Protein 9FCQ (pdb70)

Sequence (213 aa):
TYDALRRQLIPSFDLLYGSAVSVVAMSVPATARILDLGAGTGLLGAALRERLPDAELLLQDRSQAMLEQARQRFADDDQVAIRVADHLDELPAGPFDAVVSALSIHALEHQDKQDLFTRIRKILRPGGIFVNVEQVLAPTSELEKMYDRQHEAHVLASDTPAEEWAAGRERMKHDIPIDVETQIQWLRDAGFTTADCLAKDWRFATYAGWNGS

Solvent-accessible surface area: 9973 Å² total; per-residue (Å²): 154,91,41,52,32,49,110,43,11,4,6,38,16,94,93,0,12,31,23,0,14,55,10,0,22,157,30,14,72,60,102,0,80,0,0,2,0,12,11,8,7,0,25,3,0,26,28,0,36,155,132,9,86,72,0,90,6,18,0,0,15,165,33,117,75,70,5,64,83,0,121,99,86,19,69,154,37,150,73,28,56,67,72,76,8,36,19,96,71,148,14,12,86,24,95,1,23,0,0,0,0,15,32,20,0,13,51,18,106,61,108,42,1,57,65,0,0,60,66,0,66,160,19,9,72,113,24,0,0,0,0,0,0,1,17,2,64,5,88,76,102,139,58,43,119,99,17,24,160,78,6,62,53,49,0,115,84,32,122,18,72,87,147,65,22,59,37,6,71,88,119,40,152,138,31,45,29,28,32,14,100,44,2,2,77,22,0,102,100,6,32,6,90,55,9,69,37,66,13,79,36,99,13,7,0,0,0,0,0,36,14,53,92

Foldseek 3Di:
DVVLLCQLQDPPCCVLLVLLLVVLPVQFDLQFEEEEEQCFLNVSVVSNCVVRVNYQYEYEHQDPVSVVSVCVVCVPPPSYHYYHDDLQDQDDQALGLEYEYEAPLQLDDPVSLLVSLLSNLNSYDASHKYKYWYQAADPDPVLNVVLVVQSVVSNVVSVNDPVSVVVVVVVCVSGNHYHPVVSQVSNVVSPQPDKDFRDDDRRTTMIMGTRHD

Secondary structure (DSSP, 8-state):
-HHHHHHHHSTTHHHHHHHHHHHHHTTS-TT-EEEEET-TTTHHHHHHHHH-TT-EEEEEES-HHHHHHHHHHTTT-TTEEEEE--TTSPPP---EEEEEEES-GGGS-HHHHHHHHHHHHHHEEEEEEEEEEEE---SSHHHHHHHHHHHHHHHHHTT--HHHHHHHHHHHTT-----HHHHHHHHHHTT-SEEEEEEEETTEEEEEEES--

Radius of gyration: 16.31 Å; Cα contacts (8 Å, |Δi|>4): 418; chains: 1; bounding box: 30×37×44 Å

Nearest PDB structures (foldseek):
  9fcq-assembly1_A  TM=1.005E+00  e=3.903E-45  Kitasatospora cystarginea
  9fcs-assembly2_B  TM=1.004E+00  e=1.720E-44  Kitasatospora cystarginea
  9fd3-assembly1_A  TM=1.004E+00  e=2.634E-43  Kitasatospora cystarginea
  9fcu-assembly4_D  TM=1.003E+00  e=4.767E-43  Kitasatospora cystarginea
  9fcx-assembly2_B  TM=1.002E+00  e=1.094E-42  Kitasatospora cystarginea

InterPro domains:
  IPR029063 S-adenosyl-L-methionine-dependent methyltransferase superfamily [G3DSA:3.40.50.150] (13-225)
  IPR029063 S-adenosyl-L-methionine-dependent methyltransferase superfamily [SSF53335] (15-217)
  IPR041698 Methyltransferase domain 25 [PF13649] (49-143)

Organism: NCBI:txid58350

Structure (mmCIF, N/CA/C/O backbone):
data_9FCQ
#
_entry.id   9FCQ
#
_cell.length_a   100.010
_cell.length_b   100.010
_cell.length_c   49.720
_cell.angle_alpha   90.00
_cell.angle_beta   90.00
_cell.angle_gamma   90.00
#
_symmetry.space_group_name_H-M   'P 4 21 2'
#
loop_
_entity.id
_entity.type
_entity.pdbx_description
1 polymer 'SAM-dependent methyltransferase'
2 non-polymer S-ADENOSYL-L-HOMOCYSTEINE
3 non-polymer 'CALCIUM ION'
4 non-polymer 1,2-ETHANEDIOL
5 non-polymer DI(HYDROXYETHYL)ETHER
6 non-polymer 'SODIUM ION'
7 water water
#
loop_
_atom_site.group_PDB
_atom_site.id
_atom_site.type_symbol
_atom_site.label_atom_id
_atom_site.label_alt_id
_atom_site.label_comp_id
_atom_site.label_asym_id
_atom_site.label_entity_id
_atom_site.label_seq_id
_atom_site.pdbx_PDB_ins_code
_atom_site.Cartn_x
_atom_site.Cartn_y
_atom_site.Cartn_z
_atom_site.occupancy
_atom_site.B_iso_or_equiv
_atom_site.auth_seq_id
_atom_site.auth_comp_id
_atom_site.auth_asym_id
_atom_site.auth_atom_id
_atom_site.pdbx_PDB_model_num
ATOM 1 N N . THR A 1 3 ? 13.904 9.625 5.653 1.00 48.40 17 THR A N 1
ATOM 2 C CA . THR A 1 3 ? 14.624 10.343 4.553 1.00 48.10 17 THR A CA 1
ATOM 3 C C . THR A 1 3 ? 15.855 9.531 4.135 1.00 43.94 17 THR A C 1
ATOM 4 O O . THR A 1 3 ? 15.853 9.005 3.005 1.00 42.99 17 THR A O 1
ATOM 8 N N . TYR A 1 4 ? 16.870 9.449 5.003 1.00 40.42 18 TYR A N 1
ATOM 9 C CA . TYR A 1 4 ? 18.024 8.527 4.843 1.00 37.84 18 TYR A CA 1
ATOM 10 C C . TYR A 1 4 ? 17.497 7.088 4.858 1.00 35.90 18 TYR A C 1
ATOM 11 O O . TYR A 1 4 ? 17.904 6.289 3.999 1.00 33.78 18 TYR A O 1
ATOM 20 N N . ASP A 1 5 ? 16.622 6.777 5.820 1.00 35.48 19 ASP A N 1
ATOM 21 C CA . ASP A 1 5 ? 15.984 5.443 5.980 1.00 34.09 19 ASP A CA 1
ATOM 22 C C . ASP A 1 5 ? 15.138 5.139 4.738 1.00 32.51 19 ASP A C 1
ATOM 23 O O . ASP A 1 5 ? 15.143 3.977 4.296 1.00 31.95 19 ASP A O 1
ATOM 28 N N . ALA A 1 6 ? 14.449 6.149 4.196 1.00 31.42 20 ALA A N 1
ATOM 29 C CA . ALA A 1 6 ? 13.653 6.049 2.950 1.00 31.44 20 ALA A CA 1
ATOM 30 C C . ALA A 1 6 ? 14.580 5.711 1.775 1.00 28.82 20 ALA A C 1
ATOM 31 O O . ALA A 1 6 ? 14.203 4.843 0.963 1.00 29.00 20 ALA A O 1
ATOM 33 N N . LEU A 1 7 ? 15.749 6.357 1.694 1.00 28.21 21 LEU A N 1
ATOM 34 C CA . LEU A 1 7 ? 16.748 6.125 0.613 1.00 27.25 21 LEU A CA 1
ATOM 35 C C . LEU A 1 7 ? 17.292 4.696 0.718 1.00 24.42 21 LEU A C 1
ATOM 36 O O . LEU A 1 7 ? 17.474 4.056 -0.333 1.00 24.87 21 LEU A O 1
ATOM 41 N N . ARG A 1 8 ? 17.546 4.205 1.933 1.00 22.86 22 ARG A N 1
ATOM 42 C CA . ARG A 1 8 ? 18.034 2.814 2.132 1.00 22.27 22 ARG A CA 1
ATOM 43 C C . ARG A 1 8 ? 16.978 1.838 1.596 1.00 21.54 22 ARG A C 1
ATOM 44 O O . ARG A 1 8 ? 17.370 0.865 0.926 1.00 21.35 22 ARG A O 1
ATOM 52 N N . ARG A 1 9 ? 15.689 2.114 1.823 1.00 22.83 23 ARG A N 1
ATOM 53 C CA . ARG A 1 9 ? 14.571 1.264 1.325 1.00 24.16 23 ARG A CA 1
ATOM 54 C C . ARG A 1 9 ? 14.542 1.285 -0.209 1.00 23.67 23 ARG A C 1
ATOM 55 O O . ARG A 1 9 ? 14.266 0.229 -0.805 1.00 23.96 23 ARG A O 1
ATOM 63 N N . GLN A 1 10 ? 14.814 2.442 -0.819 1.00 23.58 24 GLN A N 1
ATOM 64 C CA . GLN A 1 10 ? 14.850 2.615 -2.296 1.00 23.05 24 GLN A CA 1
ATOM 65 C C . GLN A 1 10 ? 16.017 1.809 -2.881 1.00 21.60 24 GLN A C 1
ATOM 66 O O . GLN A 1 10 ? 15.844 1.226 -3.966 1.00 21.83 24 GLN A O 1
ATOM 72 N N . LEU A 1 11 ? 17.154 1.768 -2.179 1.00 20.43 25 LEU A N 1
ATOM 73 C CA . LEU A 1 11 ? 18.413 1.148 -2.674 1.00 20.22 25 LEU A CA 1
ATOM 74 C C . LEU A 1 11 ? 18.436 -0.358 -2.392 1.00 18.46 25 LEU A C 1
ATOM 75 O O . LEU A 1 11 ? 19.155 -1.067 -3.113 1.00 19.95 25 LEU A O 1
ATOM 80 N N . ILE A 1 12 ? 17.719 -0.831 -1.369 1.00 17.54 26 ILE A N 1
ATOM 81 C CA . ILE A 1 12 ? 17.840 -2.236 -0.880 1.00 17.17 26 ILE A CA 1
ATOM 82 C C . ILE A 1 12 ? 16.549 -2.988 -1.179 1.00 16.68 26 ILE A C 1
ATOM 83 O O . ILE A 1 12 ? 15.531 -2.769 -0.523 1.00 17.34 26 ILE A O 1
ATOM 88 N N . PRO A 1 13 ? 16.565 -3.912 -2.166 1.00 16.19 27 PRO A N 1
ATOM 89 C CA . PRO A 1 13 ? 15.419 -4.778 -2.423 1.00 16.73 27 PRO A CA 1
ATOM 90 C C . PRO A 1 13 ? 15.008 -5.530 -1.149 1.00 15.84 27 PRO A C 1
ATOM 91 O O . PRO A 1 13 ? 15.878 -5.974 -0.416 1.00 17.35 27 PRO A O 1
ATOM 95 N N . SER A 1 14 ? 13.703 -5.660 -0.915 1.00 15.38 28 SER A N 1
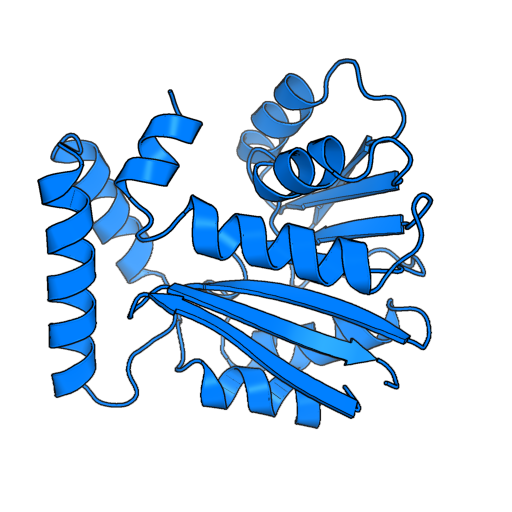ATOM 96 C CA . SER A 1 14 ? 13.134 -6.466 0.194 1.00 15.27 28 SER A CA 1
ATOM 97 C C . SER A 1 14 ? 13.700 -5.997 1.542 1.00 15.04 28 SER A C 1
ATOM 98 O O . SER A 1 14 ? 13.941 -6.846 2.408 1.00 14.75 28 SER A O 1
ATOM 101 N N . PHE A 1 15 ? 13.905 -4.691 1.719 1.00 16.09 29 PHE A N 1
ATOM 102 C CA . PHE A 1 15 ? 14.465 -4.121 2.969 1.00 16.26 29 PHE A CA 1
ATOM 103 C C . PHE A 1 15 ? 13.707 -4.695 4.172 1.00 15.33 29 PHE A C 1
ATOM 104 O O . PHE A 1 15 ? 14.357 -5.213 5.100 1.00 15.86 29 PHE A O 1
ATOM 112 N N . ASP A 1 16 ? 12.374 -4.616 4.158 1.00 16.55 30 ASP A N 1
ATOM 113 C CA . ASP A 1 16 ? 11.522 -5.034 5.305 1.00 17.02 30 ASP A CA 1
ATOM 114 C C . ASP A 1 16 ? 11.664 -6.539 5.547 1.00 14.90 30 ASP A C 1
ATOM 115 O O . ASP A 1 16 ? 11.809 -6.933 6.710 1.00 16.54 30 ASP A O 1
ATOM 120 N N . LEU A 1 17 ? 11.640 -7.356 4.495 1.00 14.26 31 LEU A N 1
ATOM 121 C CA . LEU A 1 17 ? 11.797 -8.827 4.628 1.00 13.77 31 LEU A CA 1
ATOM 122 C C . LEU A 1 17 ? 13.171 -9.137 5.231 1.00 13.31 31 LEU A C 1
ATOM 123 O O . LEU A 1 17 ? 13.238 -9.955 6.157 1.00 13.55 31 LEU A O 1
ATOM 128 N N . LEU A 1 18 ? 14.234 -8.504 4.735 1.00 13.02 32 LEU A N 1
ATOM 129 C CA . LEU A 1 18 ? 15.617 -8.914 5.090 1.00 13.18 32 LEU A CA 1
ATOM 130 C C . LEU A 1 18 ? 15.977 -8.397 6.488 1.00 12.78 32 LEU A C 1
ATOM 131 O O . LEU A 1 18 ? 16.462 -9.200 7.301 1.00 13.23 32 LEU A O 1
ATOM 136 N N . TYR A 1 19 ? 15.742 -7.118 6.773 1.00 12.44 33 TYR A N 1
ATOM 137 C CA . TYR A 1 19 ? 15.998 -6.545 8.119 1.00 12.83 33 TYR A CA 1
ATOM 138 C C . TYR A 1 19 ? 15.013 -7.160 9.117 1.00 12.85 33 TYR A C 1
ATOM 139 O O . TYR A 1 19 ? 15.417 -7.490 10.247 1.00 13.70 33 TYR A O 1
ATOM 148 N N . GLY A 1 20 ? 13.755 -7.329 8.710 1.00 12.68 34 GLY A N 1
ATOM 149 C CA . GLY A 1 20 ? 12.718 -7.941 9.559 1.00 12.91 34 GLY A CA 1
ATOM 150 C C . GLY A 1 20 ? 13.066 -9.378 9.899 1.00 12.68 34 GLY A C 1
ATOM 151 O O . GLY A 1 20 ? 12.831 -9.791 11.042 1.00 13.54 34 GLY A O 1
ATOM 152 N N . SER A 1 21 ? 13.638 -10.122 8.955 1.00 12.59 35 SER A N 1
ATOM 153 C CA . SER A 1 21 ? 14.075 -11.521 9.186 1.00 12.48 35 SER A CA 1
ATOM 154 C C . SER A 1 21 ? 15.206 -11.543 10.217 1.00 11.75 35 SER A C 1
ATOM 155 O O . SER A 1 21 ? 15.210 -12.432 11.073 1.00 12.74 35 SER A O 1
ATOM 158 N N . ALA A 1 22 ? 16.134 -10.591 10.147 1.00 11.78 36 ALA A N 1
ATOM 159 C CA . ALA A 1 22 ? 17.243 -10.488 11.119 1.00 12.23 36 ALA A CA 1
ATOM 160 C C . ALA A 1 22 ? 16.656 -10.248 12.515 1.00 12.44 36 ALA A C 1
ATOM 161 O O . ALA A 1 22 ? 17.067 -10.919 13.485 1.00 13.24 36 ALA A O 1
ATOM 163 N N . VAL A 1 23 ? 15.697 -9.332 12.621 1.00 12.45 37 VAL A N 1
ATOM 164 C CA . VAL A 1 23 ? 15.070 -8.994 13.929 1.00 13.09 37 VAL A CA 1
ATOM 165 C C . VAL A 1 23 ? 14.336 -10.231 14.449 1.00 12.80 37 VAL A C 1
ATOM 166 O O . VAL A 1 23 ? 14.507 -10.576 15.626 1.00 13.17 37 VAL A O 1
ATOM 170 N N . SER A 1 24 ? 13.545 -10.877 13.598 1.00 13.17 38 SER A N 1
ATOM 171 C CA . SER A 1 24 ? 12.711 -12.036 13.992 1.00 13.24 38 SER A CA 1
ATOM 172 C C . SER A 1 24 ? 13.601 -13.189 14.464 1.00 12.85 38 SER A C 1
ATOM 173 O O . SER A 1 24 ? 13.288 -13.784 15.503 1.00 13.53 38 SER A O 1
ATOM 176 N N . VAL A 1 25 ? 14.681 -13.494 13.745 1.00 12.25 39 VAL A N 1
ATOM 177 C CA . VAL A 1 25 ? 15.525 -14.672 14.098 1.00 12.62 39 VAL A CA 1
ATOM 178 C C . VAL A 1 25 ? 16.2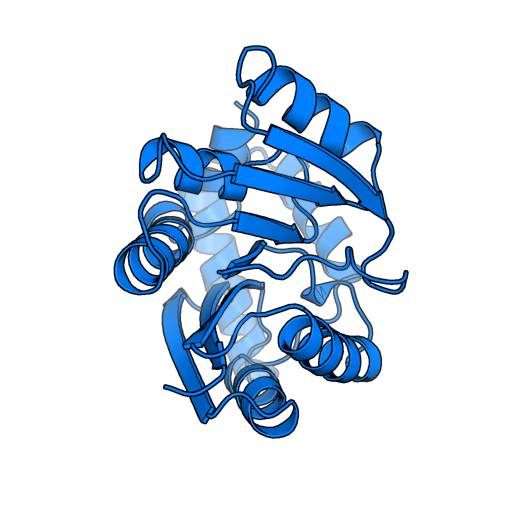36 -14.382 15.426 1.00 12.66 39 VAL A C 1
ATOM 179 O O . VAL A 1 25 ? 16.372 -15.307 16.250 1.00 13.34 39 VAL A O 1
ATOM 183 N N . VAL A 1 26 ? 16.654 -13.139 15.655 1.00 12.39 40 VAL A N 1
ATOM 184 C CA . VAL A 1 26 ? 17.276 -12.767 16.956 1.00 12.41 40 VAL A CA 1
ATOM 185 C C . VAL A 1 26 ? 16.220 -12.919 18.056 1.00 12.68 40 VAL A C 1
ATOM 186 O O . VAL A 1 26 ? 16.515 -13.572 19.070 1.00 13.45 40 VAL A O 1
ATOM 190 N N . ALA A 1 27 ? 15.026 -12.359 17.862 1.00 13.00 41 ALA A N 1
ATOM 191 C CA . ALA A 1 27 ? 13.943 -12.382 18.874 1.00 13.15 41 ALA A CA 1
ATOM 192 C C . ALA A 1 27 ? 13.566 -13.828 19.223 1.00 13.47 41 ALA A C 1
ATOM 193 O O . ALA A 1 27 ? 13.107 -14.063 20.344 1.00 14.22 41 ALA A O 1
ATOM 195 N N . MET A 1 28 ? 13.742 -14.772 18.299 1.00 13.41 42 MET A N 1
ATOM 196 C CA . MET A 1 28 ? 13.399 -16.198 18.536 1.00 13.21 42 MET A CA 1
ATOM 197 C C . MET A 1 28 ? 14.599 -16.962 19.112 1.00 13.23 42 MET A C 1
ATOM 198 O O . MET A 1 28 ? 14.410 -18.120 19.498 1.00 13.96 42 MET A O 1
ATOM 203 N N . SER A 1 29 ? 15.774 -16.333 19.209 1.00 13.08 43 SER A N 1
ATOM 204 C CA . SER A 1 29 ? 17.047 -17.012 19.568 1.00 14.02 43 SER A CA 1
ATOM 205 C C . SER A 1 29 ? 17.622 -16.519 20.899 1.00 14.30 43 SER A C 1
ATOM 206 O O . SER A 1 29 ? 18.465 -17.243 21.455 1.00 17.05 43 SER A O 1
ATOM 209 N N . VAL A 1 30 ? 17.243 -15.325 21.365 1.00 13.62 44 VAL A N 1
ATOM 210 C CA . VAL A 1 30 ? 17.881 -14.683 22.553 1.00 14.64 44 VAL A CA 1
ATOM 211 C C . VAL A 1 30 ? 16.796 -14.161 23.484 1.00 14.21 44 VAL A C 1
ATOM 212 O O . VAL A 1 30 ? 15.674 -13.905 23.055 1.00 14.42 44 VAL A O 1
ATOM 216 N N . PRO A 1 31 ? 17.108 -13.977 24.787 1.00 13.92 45 PRO A N 1
ATOM 217 C CA . PRO A 1 31 ? 16.139 -13.421 25.728 1.00 14.45 45 PRO A CA 1
ATOM 218 C C . PRO A 1 31 ? 15.863 -11.928 25.510 1.00 14.71 45 PRO A C 1
ATOM 219 O O . PRO A 1 31 ? 16.649 -11.263 24.850 1.00 14.95 45 PRO A O 1
ATOM 223 N N . ALA A 1 32 ? 14.769 -11.440 26.103 1.00 15.41 46 ALA A N 1
ATOM 224 C CA . ALA A 1 32 ? 14.352 -10.017 26.081 1.00 16.18 46 ALA A CA 1
ATOM 225 C C . ALA A 1 32 ? 15.527 -9.130 26.497 1.00 15.73 46 ALA A C 1
ATOM 226 O O . ALA A 1 32 ? 15.652 -8.020 25.956 1.00 16.64 46 ALA A O 1
ATOM 228 N N . THR A 1 33 ? 16.337 -9.601 27.447 1.00 16.17 47 THR A N 1
ATOM 229 C CA . THR A 1 33 ? 17.438 -8.837 28.089 1.00 15.85 47 THR A CA 1
ATOM 230 C C . THR A 1 33 ? 18.781 -9.162 27.414 1.00 16.02 47 THR A C 1
ATOM 231 O O . THR A 1 33 ? 19.836 -8.933 28.039 1.00 17.79 47 THR A O 1
ATOM 235 N N . ALA A 1 34 ? 18.751 -9.631 26.165 1.00 15.47 48 ALA A N 1
ATOM 236 C CA . ALA A 1 34 ? 19.955 -10.001 25.389 1.00 15.24 48 ALA A CA 1
ATOM 237 C C . ALA A 1 34 ? 20.935 -8.829 25.319 1.00 15.05 48 ALA A C 1
ATOM 238 O O . ALA A 1 34 ? 20.491 -7.662 25.243 1.00 15.18 48 ALA A O 1
ATOM 240 N N . ARG A 1 35 ? 22.226 -9.155 25.328 1.00 14.57 49 ARG A N 1
ATOM 241 C CA . ARG A 1 35 ? 23.318 -8.223 24.970 1.00 15.21 49 ARG A CA 1
ATOM 242 C C . ARG A 1 35 ? 23.629 -8.440 23.491 1.00 14.20 49 ARG A C 1
ATOM 243 O O . ARG A 1 35 ? 23.938 -9.585 23.110 1.00 14.37 49 ARG A O 1
ATOM 251 N N . ILE A 1 36 ? 23.513 -7.384 22.687 1.00 13.67 50 ILE A N 1
ATOM 252 C CA . ILE A 1 36 ? 23.612 -7.475 21.206 1.00 13.47 50 ILE A CA 1
ATOM 253 C C . ILE A 1 36 ? 24.685 -6.507 20.725 1.00 13.74 50 ILE A C 1
ATOM 254 O O . ILE A 1 36 ? 24.625 -5.324 21.091 1.00 14.02 50 ILE A O 1
ATOM 259 N N . LEU A 1 37 ? 25.602 -7.008 19.901 1.00 12.98 51 LEU A N 1
ATOM 260 C CA . LEU A 1 37 ? 26.595 -6.195 19.162 1.00 13.55 51 LEU A CA 1
ATOM 261 C C . LEU A 1 37 ? 26.095 -6.014 17.729 1.00 13.26 51 LEU A C 1
ATOM 262 O O . LEU A 1 37 ? 25.842 -7.029 17.060 1.00 13.46 51 LEU A O 1
ATOM 267 N N . ASP A 1 38 ? 25.951 -4.766 17.291 1.00 13.50 52 ASP A N 1
ATOM 268 C CA . ASP A 1 38 ? 25.671 -4.413 15.877 1.00 13.71 52 ASP A CA 1
ATOM 269 C C . ASP A 1 38 ? 27.009 -4.009 15.247 1.00 14.00 52 ASP A C 1
ATOM 270 O O . ASP A 1 38 ? 27.485 -2.907 15.558 1.00 13.97 52 ASP A O 1
ATOM 275 N N . LEU A 1 39 ? 27.599 -4.902 14.442 1.00 14.41 53 LEU A N 1
ATOM 276 C CA . LEU A 1 39 ? 28.931 -4.740 13.792 1.00 14.64 53 LEU A CA 1
ATOM 277 C C . LEU A 1 39 ? 28.758 -3.940 12.496 1.00 13.72 53 LEU A C 1
ATOM 278 O O . LEU A 1 39 ? 27.984 -4.381 11.637 1.00 14.53 53 LEU A O 1
ATOM 283 N N . GLY A 1 40 ? 29.488 -2.835 12.340 1.00 13.56 54 GLY A N 1
ATOM 284 C CA . GLY A 1 40 ? 29.311 -1.920 11.196 1.00 13.90 54 GLY A CA 1
ATOM 285 C C . GLY A 1 40 ? 27.933 -1.290 11.219 1.00 14.50 54 GLY A C 1
ATOM 286 O O . GLY A 1 40 ? 27.288 -1.229 10.156 1.00 14.26 54 GLY A O 1
ATOM 287 N N . ALA A 1 41 ? 27.510 -0.825 12.397 1.00 13.91 55 ALA A N 1
ATOM 288 C CA . ALA A 1 41 ? 26.133 -0.369 12.695 1.00 14.71 55 ALA A CA 1
ATOM 289 C C . ALA A 1 41 ? 25.758 0.832 11.823 1.00 14.06 55 ALA A C 1
ATOM 290 O O . ALA A 1 41 ? 24.552 1.085 11.668 1.00 14.55 55 ALA A O 1
ATOM 292 N N . GLY A 1 42 ? 26.743 1.587 11.331 1.00 14.97 56 GLY A N 1
ATOM 293 C CA . GLY A 1 42 ? 26.485 2.802 10.541 1.00 15.61 56 GLY A CA 1
ATOM 294 C C . GLY A 1 42 ? 25.618 3.774 11.323 1.00 15.45 56 GLY A C 1
ATOM 295 O O . GLY A 1 42 ? 25.977 4.097 12.473 1.00 16.67 56 GLY A O 1
ATOM 296 N N . THR A 1 43 ? 24.482 4.178 10.755 1.00 16.04 57 THR A N 1
ATOM 297 C CA . THR A 1 43 ? 23.522 5.115 11.395 1.00 16.42 57 THR A CA 1
ATOM 298 C C . THR A 1 43 ? 22.664 4.372 12.428 1.00 16.53 57 THR A C 1
ATOM 299 O O . THR A 1 43 ? 21.817 5.027 13.043 1.00 16.85 57 THR A O 1
ATOM 303 N N . GLY A 1 44 ? 22.851 3.056 12.578 1.00 16.56 58 GLY A N 1
ATOM 304 C CA . GLY A 1 44 ? 22.213 2.235 13.626 1.00 16.88 58 GLY A CA 1
ATOM 305 C C . GLY A 1 44 ? 20.880 1.647 13.188 1.00 16.39 58 GLY A C 1
ATOM 306 O O . GLY A 1 44 ? 20.085 1.278 14.063 1.00 16.85 58 GLY A O 1
ATOM 307 N N . LEU A 1 45 ? 20.665 1.502 11.881 1.00 16.08 59 LEU A N 1
ATOM 308 C CA . LEU A 1 45 ? 19.376 1.052 11.292 1.00 16.92 59 LEU A CA 1
ATOM 309 C C . LEU A 1 45 ? 19.012 -0.340 11.825 1.00 15.17 59 LEU A C 1
ATOM 310 O O . LEU A 1 45 ? 17.855 -0.530 12.235 1.00 17.77 59 LEU A O 1
ATOM 315 N N . LEU A 1 46 ? 19.946 -1.294 11.816 1.00 15.28 60 LEU A N 1
ATOM 316 C CA . LEU A 1 46 ? 19.639 -2.671 12.282 1.00 14.78 60 LEU A CA 1
ATOM 317 C C . LEU A 1 46 ? 19.435 -2.659 13.802 1.00 14.81 60 LEU A C 1
ATOM 318 O O . LEU A 1 46 ? 18.457 -3.257 14.266 1.00 15.06 60 LEU A O 1
ATOM 323 N N . GLY A 1 47 ? 20.306 -1.980 14.551 1.00 15.36 61 GLY A N 1
ATOM 324 C CA . GLY A 1 47 ? 20.111 -1.766 15.997 1.00 15.65 61 GLY A CA 1
ATOM 325 C C . GLY A 1 47 ? 18.725 -1.212 16.294 1.00 15.72 61 GLY A C 1
ATOM 326 O O . GLY A 1 47 ? 18.088 -1.693 17.243 1.00 17.29 61 GLY A O 1
ATOM 327 N N . ALA A 1 48 ? 18.268 -0.225 15.519 1.00 16.04 62 ALA A N 1
ATOM 328 C CA . ALA A 1 48 ? 16.954 0.443 15.698 1.00 17.25 62 ALA A CA 1
ATOM 329 C C . ALA A 1 48 ? 15.823 -0.569 15.498 1.00 16.62 62 ALA A C 1
ATOM 330 O O . ALA A 1 48 ? 14.868 -0.560 16.299 1.00 18.29 62 ALA A O 1
ATOM 332 N N . ALA A 1 49 ? 15.917 -1.390 14.450 1.00 16.27 63 ALA A N 1
ATOM 333 C CA . ALA A 1 49 ? 14.922 -2.436 14.132 1.00 16.32 63 ALA A CA 1
ATOM 334 C C . ALA A 1 49 ? 14.874 -3.429 15.299 1.00 15.55 63 ALA A C 1
ATOM 335 O O . ALA A 1 49 ? 13.771 -3.849 15.691 1.00 16.49 63 ALA A O 1
ATOM 337 N N . LEU A 1 50 ? 16.031 -3.771 15.864 1.00 15.33 64 LEU A N 1
ATOM 338 C CA . LEU A 1 50 ? 16.100 -4.706 17.016 1.00 15.26 64 LEU A CA 1
ATOM 339 C C . LEU A 1 50 ? 15.483 -4.053 18.255 1.00 16.02 64 LEU A C 1
ATOM 340 O O . LEU A 1 50 ? 14.720 -4.737 18.955 1.00 18.02 64 LEU A O 1
ATOM 345 N N . ARG A 1 51 ? 15.783 -2.777 18.505 1.00 16.97 65 ARG A N 1
ATOM 346 C CA . ARG A 1 51 ? 15.252 -2.031 19.679 1.00 17.00 65 ARG A CA 1
ATOM 347 C C . ARG A 1 51 ? 13.717 -1.998 19.631 1.00 18.91 65 ARG A C 1
ATOM 348 O O . ARG A 1 51 ? 13.089 -2.157 20.699 1.00 19.03 65 ARG A O 1
ATOM 356 N N . GLU A 1 52 ? 13.128 -1.800 18.448 1.00 19.32 66 GLU A N 1
ATOM 357 C CA . GLU A 1 52 ? 11.651 -1.762 18.260 1.00 20.83 66 GLU A CA 1
ATOM 358 C C . GLU A 1 52 ? 11.049 -3.069 18.793 1.00 18.94 66 GLU A C 1
ATOM 359 O O . GLU A 1 52 ? 9.993 -3.009 19.449 1.00 21.49 66 GLU A O 1
ATOM 365 N N . ARG A 1 53 ? 11.716 -4.199 18.535 1.00 17.61 67 ARG A N 1
ATOM 366 C CA . ARG A 1 53 ? 11.244 -5.557 18.913 1.00 16.97 67 ARG A CA 1
ATOM 367 C C . ARG A 1 53 ? 11.657 -5.895 20.353 1.00 17.15 67 ARG A C 1
ATOM 368 O O . ARG A 1 53 ? 10.894 -6.606 21.034 1.00 16.76 67 ARG A O 1
ATOM 376 N N . LEU A 1 54 ? 12.830 -5.430 20.785 1.00 16.67 68 LEU A N 1
ATOM 377 C CA . LEU A 1 54 ? 13.463 -5.836 22.069 1.00 16.62 68 LEU A CA 1
ATOM 378 C C . LEU A 1 54 ? 13.755 -4.587 22.892 1.00 17.11 68 LEU A C 1
ATOM 379 O O . LEU A 1 54 ? 14.895 -4.134 22.951 1.00 16.91 68 LEU A O 1
ATOM 384 N N . PRO A 1 55 ? 12.733 -4.001 23.558 1.00 17.26 69 PRO A N 1
ATOM 385 C CA . PRO A 1 55 ? 12.932 -2.777 24.336 1.00 17.94 69 PRO A CA 1
ATOM 386 C C . PRO A 1 55 ? 13.942 -2.924 25.486 1.00 18.29 69 PRO A C 1
ATOM 387 O O . PRO A 1 55 ? 14.481 -1.916 25.907 1.00 22.17 69 PRO A O 1
ATOM 391 N N . ASP A 1 56 ? 14.178 -4.150 25.964 1.00 17.90 70 ASP A N 1
ATOM 392 C CA . ASP A 1 56 ? 15.007 -4.417 27.171 1.00 19.21 70 ASP A CA 1
ATOM 393 C C . ASP A 1 56 ? 16.401 -4.921 26.779 1.00 17.39 70 ASP A C 1
ATOM 394 O O . ASP A 1 56 ? 17.200 -5.190 27.690 1.00 18.10 70 ASP A O 1
ATOM 399 N N . ALA A 1 57 ? 16.698 -5.048 25.486 1.00 16.90 71 ALA A N 1
ATOM 400 C CA . ALA A 1 57 ? 18.021 -5.517 25.018 1.00 16.33 71 ALA A CA 1
ATOM 401 C C . ALA A 1 57 ? 19.050 -4.409 25.231 1.00 16.18 71 ALA A C 1
ATOM 402 O O . ALA A 1 57 ? 18.704 -3.227 25.052 1.00 17.44 71 ALA A O 1
ATOM 404 N N . GLU A 1 58 ? 20.267 -4.793 25.610 1.00 16.33 72 GLU A N 1
ATOM 405 C CA . GLU A 1 58 ? 21.435 -3.884 25.651 1.00 16.96 72 GLU A CA 1
ATOM 406 C C . GLU A 1 58 ? 22.098 -3.955 24.280 1.00 16.34 72 GLU A C 1
ATOM 407 O O . GLU A 1 58 ? 22.453 -5.071 23.861 1.00 18.28 72 GLU A O 1
ATOM 413 N N . LEU A 1 59 ? 22.211 -2.814 23.603 1.00 16.62 73 LEU A N 1
ATOM 414 C CA . LEU A 1 59 ? 22.809 -2.730 22.248 1.00 16.13 73 LEU A CA 1
ATOM 415 C C . LEU A 1 59 ? 24.172 -2.051 22.356 1.00 15.96 73 LEU A C 1
ATOM 416 O O . LEU A 1 59 ? 24.264 -0.992 23.004 1.00 17.29 73 LEU A O 1
ATOM 421 N N . LEU A 1 60 ? 25.187 -2.668 21.759 1.00 14.24 74 LEU A N 1
ATOM 422 C CA . LEU A 1 60 ? 26.493 -2.026 21.490 1.00 14.60 74 LEU A CA 1
ATOM 423 C C . LEU A 1 60 ? 26.579 -1.825 19.979 1.00 14.47 74 LEU A C 1
ATOM 424 O O . LEU A 1 60 ? 26.569 -2.828 19.251 1.00 14.93 74 LEU A O 1
ATOM 429 N N . LEU A 1 61 ? 26.608 -0.571 19.533 1.00 14.78 75 LEU A N 1
ATOM 430 C CA . LEU A 1 61 ? 26.752 -0.228 18.097 1.00 14.66 75 LEU A CA 1
ATOM 431 C C . LEU A 1 61 ? 28.230 0.034 17.826 1.00 14.45 75 LEU A C 1
ATOM 432 O O . LEU A 1 61 ? 28.797 0.918 18.475 1.00 16.47 75 LEU A O 1
ATOM 437 N N . GLN A 1 62 ? 28.815 -0.703 16.887 1.00 14.21 76 GLN A N 1
ATOM 438 C CA . GLN A 1 62 ? 30.253 -0.58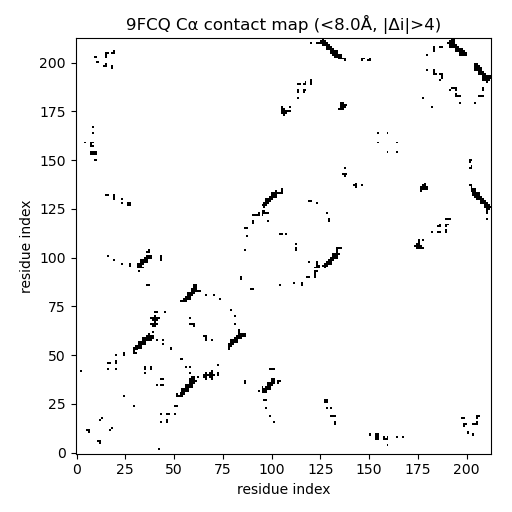8 16.560 1.00 14.58 76 GLN A CA 1
ATOM 439 C C . GLN A 1 62 ? 30.410 -0.275 15.075 1.00 14.04 76 GLN A C 1
ATOM 440 O O . GLN A 1 62 ? 29.727 -0.892 14.244 1.00 13.94 76 GLN A O 1
ATOM 446 N N . ASP A 1 63 ? 31.307 0.651 14.765 1.00 14.45 77 ASP A N 1
ATOM 447 C CA . ASP A 1 63 ? 31.630 1.032 13.372 1.00 14.78 77 ASP A CA 1
ATOM 448 C C . ASP A 1 63 ? 33.001 1.692 13.387 1.00 15.13 77 ASP A C 1
ATOM 449 O O . ASP A 1 63 ? 33.389 2.202 14.450 1.00 15.91 77 ASP A O 1
ATOM 454 N N . ARG A 1 64 ? 33.691 1.708 12.252 1.00 15.72 78 ARG A N 1
ATOM 455 C CA . ARG A 1 64 ? 34.975 2.439 12.140 1.00 16.97 78 ARG A CA 1
ATOM 456 C C . ARG A 1 64 ? 34.703 3.930 11.907 1.00 16.11 78 ARG A C 1
ATOM 457 O O . ARG A 1 64 ? 35.622 4.720 12.139 1.00 18.32 78 ARG A O 1
ATOM 465 N N . SER A 1 65 ? 33.495 4.302 11.465 1.00 16.29 79 SER A N 1
ATOM 466 C CA . SER A 1 65 ? 33.164 5.685 11.039 1.00 15.95 79 SER A CA 1
ATOM 467 C C . SER A 1 65 ? 32.463 6.449 12.166 1.00 15.84 79 SER A C 1
ATOM 468 O O . SER A 1 65 ? 31.297 6.142 12.464 1.00 15.97 79 SER A O 1
ATOM 471 N N . GLN A 1 66 ? 33.133 7.458 12.721 1.00 16.94 80 GLN A N 1
ATOM 472 C CA . GLN A 1 66 ? 32.535 8.384 13.718 1.00 17.95 80 GLN A CA 1
ATOM 473 C C . GLN A 1 66 ? 31.383 9.154 13.060 1.00 16.65 80 GLN A C 1
ATOM 474 O O . GLN A 1 66 ? 30.373 9.389 13.735 1.00 17.88 80 GLN A O 1
ATOM 480 N N . ALA A 1 67 ? 31.515 9.529 11.784 1.00 16.35 81 ALA A N 1
ATOM 481 C CA . ALA A 1 67 ? 30.469 10.278 11.048 1.00 17.16 81 ALA A CA 1
ATOM 482 C C . ALA A 1 67 ? 29.181 9.446 10.990 1.00 16.28 81 ALA A C 1
ATOM 483 O O . ALA A 1 67 ? 28.099 9.990 11.287 1.00 18.18 81 ALA A O 1
ATOM 485 N N . MET A 1 68 ? 29.276 8.169 10.618 1.00 16.39 82 MET A N 1
ATOM 486 C CA . MET A 1 68 ? 28.094 7.270 10.584 1.00 16.17 82 MET A CA 1
ATOM 487 C C . MET A 1 68 ? 27.531 7.153 12.006 1.00 15.50 82 MET A C 1
ATOM 488 O O . MET A 1 68 ? 26.304 7.283 12.176 1.00 17.10 82 MET A O 1
ATOM 493 N N . LEU A 1 69 ? 28.399 6.955 12.999 1.00 15.76 83 LEU A N 1
ATOM 494 C CA . LEU A 1 69 ? 27.964 6.702 14.398 1.00 16.86 83 LEU A CA 1
ATOM 495 C C . LEU A 1 69 ? 27.340 7.965 15.004 1.00 17.49 83 LEU A C 1
ATOM 496 O O . LEU A 1 69 ? 26.545 7.813 15.942 1.00 19.74 83 LEU A O 1
ATOM 501 N N . GLU A 1 70 ? 27.664 9.157 14.492 1.00 18.00 84 GLU A N 1
ATOM 502 C CA . GLU A 1 70 ? 27.000 10.421 14.911 1.00 18.53 84 GLU A CA 1
ATOM 503 C C . GLU A 1 70 ? 25.501 10.318 14.621 1.00 18.34 84 GLU A C 1
ATOM 504 O O . GLU A 1 70 ? 24.705 10.772 15.460 1.00 19.02 84 GLU A O 1
ATOM 510 N N . GLN A 1 71 ? 25.137 9.741 13.474 1.00 18.79 85 GLN A N 1
ATOM 511 C CA . GLN A 1 71 ? 23.721 9.546 13.072 1.00 20.33 85 GLN A CA 1
ATOM 512 C C . GLN A 1 71 ? 23.084 8.549 14.045 1.00 18.39 85 GLN A C 1
ATOM 513 O O . GLN A 1 71 ? 21.926 8.771 14.439 1.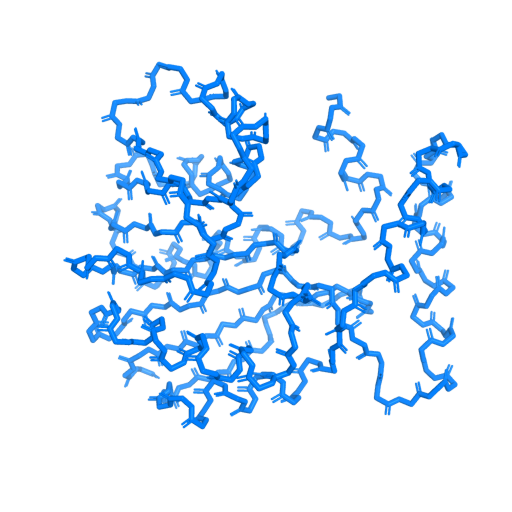00 21.46 85 GLN A O 1
ATOM 519 N N . ALA A 1 72 ? 23.822 7.502 14.427 1.00 18.55 86 ALA A N 1
ATOM 520 C CA . ALA A 1 72 ? 23.383 6.471 15.399 1.00 18.03 86 ALA A CA 1
ATOM 521 C C . ALA A 1 72 ? 23.194 7.111 16.778 1.00 18.88 86 ALA A C 1
ATOM 522 O O . ALA A 1 72 ? 22.193 6.801 17.440 1.00 20.28 86 ALA A O 1
ATOM 524 N N . ARG A 1 73 ? 24.118 7.983 17.188 1.00 19.89 87 ARG A N 1
ATOM 525 C CA . ARG A 1 73 ? 24.039 8.702 18.485 1.00 21.57 87 ARG A CA 1
ATOM 526 C C . ARG A 1 73 ? 22.761 9.552 18.507 1.00 22.52 87 ARG A C 1
ATOM 527 O O . ARG A 1 73 ? 22.044 9.504 19.524 1.00 23.30 87 ARG A O 1
ATOM 535 N N . GLN A 1 74 ? 22.484 10.286 17.424 1.00 23.28 88 GLN A N 1
ATOM 536 C CA . GLN A 1 74 ? 21.260 11.120 17.270 1.00 24.61 88 GLN A CA 1
ATOM 537 C C . GLN A 1 74 ? 20.018 10.221 17.323 1.00 23.61 88 GLN A C 1
ATOM 538 O O . GLN A 1 74 ? 19.076 10.565 18.063 1.00 25.78 88 GLN A O 1
ATOM 544 N N . ARG A 1 75 ? 20.023 9.116 16.569 1.00 22.69 89 ARG A N 1
ATOM 545 C CA . ARG A 1 75 ? 18.894 8.148 16.487 1.00 23.62 89 ARG A CA 1
ATOM 546 C C . ARG A 1 75 ? 18.558 7.618 17.888 1.00 23.94 89 ARG A C 1
ATOM 547 O O . ARG A 1 75 ? 17.355 7.445 18.180 1.00 26.23 89 ARG A O 1
ATOM 555 N N . PHE A 1 76 ? 19.578 7.375 18.718 1.00 23.26 90 PHE A N 1
ATOM 556 C CA . PHE A 1 76 ? 19.463 6.709 20.043 1.00 24.17 90 PHE A CA 1
ATOM 557 C C . PHE A 1 76 ? 19.763 7.686 21.188 1.00 26.54 90 PHE A C 1
ATOM 558 O O . PHE A 1 76 ? 20.161 7.222 22.276 1.00 28.13 90 PHE A O 1
ATOM 566 N N . ALA A 1 77 ? 19.550 8.987 20.969 1.00 29.98 91 ALA A N 1
ATOM 567 C CA . ALA A 1 77 ? 19.898 10.073 21.917 1.00 32.38 91 ALA A CA 1
ATOM 568 C C . ALA A 1 77 ? 19.317 9.787 23.309 1.00 34.61 91 ALA A C 1
ATOM 569 O O . ALA A 1 77 ? 20.049 9.984 24.301 1.00 38.20 91 ALA A O 1
ATOM 571 N N . ASP A 1 78 ? 18.062 9.330 23.379 1.00 35.21 92 ASP A N 1
ATOM 572 C CA . ASP A 1 78 ? 17.287 9.194 24.644 1.00 36.50 92 ASP A CA 1
ATOM 573 C C . ASP A 1 78 ? 17.256 7.730 25.106 1.00 33.58 92 ASP A C 1
ATOM 574 O O . ASP A 1 78 ? 16.410 7.409 25.968 1.00 37.87 92 ASP A O 1
ATOM 579 N N . ASP A 1 79 ? 18.151 6.881 24.588 1.00 30.79 93 ASP A N 1
ATOM 580 C CA . ASP A 1 79 ? 18.175 5.421 24.878 1.00 27.23 93 ASP A CA 1
ATOM 581 C C . ASP A 1 79 ? 19.362 5.101 25.797 1.00 28.58 93 ASP A C 1
ATOM 582 O O . ASP A 1 79 ? 20.513 5.168 25.323 1.00 30.10 93 ASP A O 1
ATOM 587 N N . ASP A 1 80 ? 19.081 4.723 27.050 1.00 30.12 94 ASP A N 1
ATOM 588 C CA . ASP A 1 80 ? 20.093 4.490 28.116 1.00 31.26 94 ASP A CA 1
ATOM 589 C C . 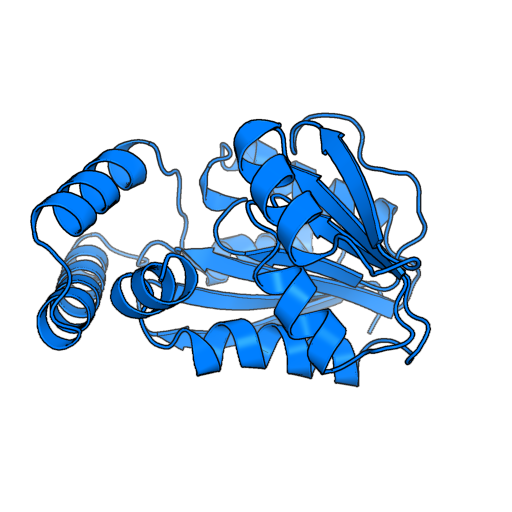ASP A 1 80 ? 20.632 3.053 28.046 1.00 29.06 94 ASP A C 1
ATOM 590 O O . ASP A 1 80 ? 21.536 2.731 28.840 1.00 32.52 94 ASP A O 1
ATOM 595 N N . GLN A 1 81 ? 20.112 2.219 27.138 1.00 25.00 95 GLN A N 1
ATOM 596 C CA . GLN A 1 81 ? 20.560 0.811 26.962 1.00 23.16 95 GLN A CA 1
ATOM 597 C C . GLN A 1 81 ? 21.270 0.663 25.611 1.00 20.40 95 GLN A C 1
ATOM 598 O O . GLN A 1 81 ? 21.306 -0.463 25.087 1.00 20.06 95 GLN A O 1
ATOM 604 N N . VAL A 1 82 ? 21.833 1.756 25.087 1.00 20.58 96 VAL A N 1
ATOM 605 C CA . VAL A 1 82 ? 22.651 1.752 23.840 1.00 19.54 96 VAL A CA 1
ATOM 606 C C . VAL A 1 82 ? 24.002 2.395 24.148 1.00 19.58 96 VAL A C 1
ATOM 607 O O . VAL A 1 82 ? 24.020 3.494 24.733 1.00 21.83 96 VAL A O 1
ATOM 611 N N . ALA A 1 83 ? 25.079 1.709 23.765 1.00 17.83 97 ALA A N 1
ATOM 612 C CA . ALA A 1 83 ? 26.471 2.198 23.830 1.00 18.08 97 ALA A CA 1
ATOM 613 C C . ALA A 1 83 ? 27.048 2.164 22.415 1.00 17.50 97 ALA A C 1
ATOM 614 O O . ALA A 1 83 ? 26.537 1.393 21.580 1.00 17.01 97 ALA A O 1
ATOM 616 N N . ILE A 1 84 ? 28.062 2.988 22.163 1.00 18.37 98 ILE A N 1
ATOM 617 C CA . ILE A 1 84 ? 28.732 3.101 20.839 1.00 19.25 98 ILE A CA 1
ATOM 618 C C . ILE A 1 84 ? 30.221 2.818 21.045 1.00 19.25 98 ILE A C 1
ATOM 619 O O . ILE A 1 84 ? 30.788 3.331 22.030 1.00 22.47 98 ILE A O 1
ATOM 624 N N . ARG A 1 85 ? 30.801 1.990 20.174 1.00 18.82 99 ARG A N 1
ATOM 625 C CA . ARG A 1 85 ? 32.249 1.670 20.152 1.00 19.09 99 ARG A CA 1
ATOM 626 C C . ARG A 1 85 ? 32.785 1.997 18.760 1.00 17.87 99 ARG A C 1
ATOM 627 O O . ARG A 1 85 ? 32.180 1.550 17.778 1.00 17.70 99 ARG A O 1
ATOM 635 N N . VAL A 1 86 ? 33.862 2.775 18.682 1.00 18.08 100 VAL A N 1
ATOM 636 C CA . VAL A 1 86 ? 34.571 3.047 17.401 1.00 18.49 100 VAL A CA 1
ATOM 637 C C . VAL A 1 86 ? 35.670 1.997 17.255 1.00 18.15 100 VAL A C 1
ATOM 638 O O . VAL A 1 86 ? 36.614 1.997 18.066 1.00 20.07 100 VAL A O 1
ATOM 642 N N . ALA A 1 87 ? 35.539 1.122 16.262 1.00 18.27 101 ALA A N 1
ATOM 643 C CA . ALA A 1 87 ? 36.514 0.045 15.996 1.00 18.89 101 ALA A CA 1
ATOM 644 C C . ALA A 1 87 ? 36.283 -0.521 14.597 1.00 17.61 101 ALA A C 1
ATOM 645 O O . ALA A 1 87 ? 35.116 -0.620 14.156 1.00 19.48 101 ALA A O 1
ATOM 647 N N . ASP A 1 88 ? 37.377 -0.877 13.934 1.00 19.28 102 ASP A N 1
ATOM 648 C CA . ASP A 1 88 ? 37.356 -1.603 12.644 1.00 19.72 102 ASP A CA 1
ATOM 649 C C . ASP A 1 88 ? 36.951 -3.049 12.931 1.00 19.28 102 ASP A C 1
ATOM 650 O O . ASP A 1 88 ? 37.274 -3.543 14.028 1.00 19.53 102 ASP A O 1
ATOM 655 N N . HIS A 1 89 ? 36.293 -3.709 11.979 1.00 18.62 103 HIS A N 1
ATOM 656 C CA . HIS A 1 89 ? 36.035 -5.172 12.029 1.00 18.79 103 HIS A CA 1
ATOM 657 C C . HIS A 1 89 ? 37.339 -5.913 12.341 1.00 18.32 103 HIS A C 1
ATOM 658 O O . HIS A 1 89 ? 37.264 -6.960 12.999 1.00 18.04 103 HIS A O 1
ATOM 665 N N . LEU A 1 90 ? 38.477 -5.400 11.861 1.00 19.23 104 LEU A N 1
ATOM 666 C CA . LEU A 1 90 ? 39.800 -6.075 11.953 1.00 20.99 104 LEU A CA 1
ATOM 667 C C . LEU A 1 90 ? 40.446 -5.818 13.322 1.00 22.19 104 LEU A C 1
ATOM 668 O O . LEU A 1 90 ? 41.399 -6.544 13.655 1.00 24.42 104 LEU A O 1
ATOM 673 N N . ASP A 1 91 ? 39.956 -4.832 14.082 1.00 21.98 105 ASP A N 1
ATOM 674 C CA . ASP A 1 91 ? 40.417 -4.544 15.467 1.00 22.68 105 ASP A CA 1
ATOM 675 C C . ASP A 1 91 ? 39.838 -5.600 16.415 1.00 22.85 105 ASP A C 1
ATOM 676 O O . ASP A 1 91 ? 38.846 -6.256 16.044 1.00 22.28 105 ASP A O 1
ATOM 681 N N . GLU A 1 92 ? 40.432 -5.746 17.600 1.00 22.88 106 GLU A N 1
ATOM 682 C CA . GLU A 1 92 ? 39.932 -6.652 18.666 1.00 23.76 106 GLU A CA 1
ATOM 683 C C . GLU A 1 92 ? 38.450 -6.343 18.911 1.00 21.04 106 GLU A C 1
ATOM 684 O O . GLU A 1 92 ? 38.115 -5.157 19.113 1.00 21.55 106 GLU A O 1
ATOM 690 N N . LEU A 1 93 ? 37.614 -7.376 18.908 1.00 19.45 107 LEU A N 1
ATOM 691 C CA . LEU A 1 93 ? 36.168 -7.186 19.156 1.00 19.14 107 LEU A CA 1
ATOM 692 C C . LEU A 1 93 ? 35.955 -6.905 20.645 1.00 19.29 107 LEU A C 1
ATOM 693 O O . LEU A 1 93 ? 36.806 -7.247 21.435 1.00 21.03 107 LEU A O 1
ATOM 698 N N . PRO A 1 94 ? 34.802 -6.342 21.038 1.00 19.24 108 PRO A N 1
ATOM 699 C CA . PRO A 1 94 ? 34.497 -6.135 22.442 1.00 20.17 108 PRO A CA 1
ATOM 700 C C . PRO A 1 94 ? 34.355 -7.517 23.091 1.00 21.70 108 PRO A C 1
ATOM 701 O O . PRO A 1 94 ? 33.852 -8.405 22.512 1.00 21.49 108 PRO A O 1
ATOM 705 N N . ALA A 1 95 ? 34.795 -7.615 24.337 1.00 23.91 109 ALA A N 1
ATOM 706 C CA . ALA A 1 95 ? 34.825 -8.920 25.010 1.00 27.15 109 ALA A CA 1
ATOM 707 C C . ALA A 1 95 ? 33.434 -9.524 25.139 1.00 27.53 109 ALA A C 1
ATOM 708 O O . ALA A 1 95 ? 33.315 -10.699 25.053 1.00 32.87 109 ALA A O 1
ATOM 710 N N . GLY A 1 96 ? 32.443 -8.722 25.452 1.00 26.27 110 GLY A N 1
ATOM 711 C CA . GLY A 1 96 ? 31.152 -9.371 25.751 1.00 28.50 110 GLY A CA 1
ATOM 712 C C . GLY A 1 96 ? 31.218 -10.290 26.985 1.00 29.53 110 GLY A C 1
ATOM 713 O O . GLY A 1 96 ? 31.941 -9.956 27.913 1.00 31.84 110 GLY A O 1
ATOM 714 N N . PRO A 1 97 ? 30.485 -11.417 27.116 1.00 23.19 112 PRO A N 1
ATOM 715 C CA . PRO A 1 97 ? 29.851 -12.155 26.038 1.00 21.53 112 PRO A CA 1
ATOM 716 C C . PRO A 1 97 ? 28.573 -11.505 25.520 1.00 18.33 112 PRO A C 1
ATOM 717 O O . PRO A 1 97 ? 28.071 -10.674 26.140 1.00 20.92 112 PRO A O 1
ATOM 721 N N . PHE A 1 98 A 28.251 -11.866 24.311 1.00 15.74 112 PHE A N 1
ATOM 722 C CA . PHE A 1 98 A 27.025 -11.369 23.642 1.00 14.29 112 PHE A CA 1
ATOM 723 C C . PHE A 1 98 A 26.087 -12.544 23.390 1.00 13.54 112 PHE A C 1
ATOM 724 O O . PHE A 1 98 A 26.559 -13.669 23.135 1.00 15.44 112 PHE A O 1
ATOM 732 N N . ASP A 1 99 ? 24.787 -12.272 23.453 1.00 13.99 113 ASP A N 1
ATOM 733 C CA . ASP A 1 99 ? 23.724 -13.229 23.055 1.00 14.80 113 ASP A CA 1
ATOM 734 C C . ASP A 1 99 ? 23.626 -13.245 21.531 1.00 13.99 113 ASP A C 1
ATOM 735 O O . ASP A 1 99 ? 23.388 -14.317 20.955 1.00 14.04 113 ASP A O 1
ATOM 740 N N . ALA A 1 100 ? 23.794 -12.085 20.904 1.00 13.56 114 ALA A N 1
ATOM 741 C CA . ALA A 1 100 ? 23.716 -11.935 19.437 1.00 13.16 114 ALA A CA 1
ATOM 742 C C . ALA A 1 100 ? 24.794 -10.961 18.975 1.00 12.91 114 ALA A C 1
ATOM 743 O O . ALA A 1 100 ? 25.045 -9.959 19.663 1.00 13.42 114 ALA A O 1
ATOM 745 N N . VAL A 1 101 ? 25.418 -11.288 17.849 1.00 12.29 115 VAL A N 1
ATOM 746 C CA . VAL A 1 101 ? 26.230 -10.344 17.040 1.00 12.27 115 VAL A CA 1
ATOM 747 C C . VAL A 1 101 ? 25.513 -10.244 15.701 1.00 12.10 115 VAL A C 1
ATOM 748 O O . VAL A 1 101 ? 25.249 -11.297 15.080 1.00 13.10 115 VAL A O 1
ATOM 752 N N . VAL A 1 102 ? 25.149 -9.030 15.313 1.00 12.43 116 VAL A N 1
ATOM 753 C CA . VAL A 1 102 ? 24.388 -8.789 14.062 1.00 12.29 116 VAL A CA 1
ATOM 754 C C . VAL A 1 102 ? 25.189 -7.812 13.217 1.00 12.04 116 VAL A C 1
ATOM 755 O O . VAL A 1 102 ? 26.047 -7.092 13.747 1.00 13.41 116 VAL A O 1
ATOM 759 N N . SER A 1 103 ? 24.927 -7.831 11.924 1.00 12.00 117 SER A N 1
ATOM 760 C CA . SER A 1 103 ? 25.582 -6.925 10.961 1.00 12.22 117 SER A CA 1
ATOM 761 C C . SER A 1 103 ? 24.670 -6.783 9.753 1.00 12.20 117 SER A C 1
ATOM 762 O O . SER A 1 103 ? 24.019 -7.770 9.390 1.00 12.63 117 SER A O 1
ATOM 765 N N . ALA A 1 104 ? 24.623 -5.590 9.173 1.00 13.09 118 ALA A N 1
ATOM 766 C CA . ALA A 1 104 ? 23.878 -5.327 7.927 1.00 13.31 118 ALA A CA 1
ATOM 767 C C . ALA A 1 104 ? 24.774 -4.558 6.954 1.00 13.26 118 ALA A C 1
ATOM 768 O O . ALA A 1 104 ? 25.226 -3.454 7.312 1.00 14.01 118 ALA A O 1
ATOM 770 N N . LEU A 1 105 ? 25.040 -5.167 5.792 1.00 13.94 119 LEU A N 1
ATOM 771 C CA . LEU A 1 105 ? 25.632 -4.531 4.585 1.00 14.42 119 LEU A CA 1
ATOM 772 C C . LEU A 1 105 ? 26.980 -3.898 4.931 1.00 14.56 119 LEU A C 1
ATOM 773 O O . LEU A 1 105 ? 27.232 -2.759 4.504 1.00 15.96 119 LEU A O 1
ATOM 778 N N . SER A 1 106 ? 27.827 -4.628 5.654 1.00 14.27 120 SER A N 1
ATOM 779 C CA . SER A 1 106 ? 29.124 -4.113 6.158 1.00 14.73 120 SER A CA 1
ATOM 780 C C . SER A 1 106 ? 30.270 -5.086 5.858 1.00 15.04 120 SER A C 1
ATOM 781 O O . SER A 1 106 ? 31.331 -4.629 5.407 1.00 18.53 120 SER A O 1
ATOM 784 N N . ILE A 1 107 ? 30.081 -6.378 6.129 1.00 14.59 121 ILE A N 1
ATOM 785 C CA . ILE A 1 107 ? 31.191 -7.376 6.149 1.00 15.25 121 ILE A CA 1
ATOM 786 C C . ILE A 1 107 ? 31.690 -7.637 4.721 1.00 15.77 121 ILE A C 1
ATOM 787 O O . ILE A 1 107 ? 32.876 -8.003 4.574 1.00 16.46 121 ILE A O 1
ATOM 792 N N . HIS A 1 108 ? 30.867 -7.378 3.700 1.00 16.42 122 HIS A N 1
ATOM 793 C CA . HIS A 1 108 ? 31.246 -7.576 2.275 1.00 18.28 122 HIS A CA 1
ATOM 794 C C . HIS A 1 108 ? 32.359 -6.603 1.858 1.00 20.03 122 HIS A C 1
ATOM 795 O O . HIS A 1 108 ? 32.861 -6.764 0.738 1.00 22.84 122 HIS A O 1
ATOM 802 N N . ALA A 1 109 ? 32.729 -5.639 2.711 1.00 20.85 123 ALA A N 1
ATOM 803 C CA . ALA A 1 109 ? 33.847 -4.691 2.483 1.00 23.15 123 ALA A CA 1
ATOM 804 C C . ALA A 1 109 ? 35.202 -5.371 2.733 1.00 23.06 123 ALA A C 1
ATOM 805 O O . ALA A 1 109 ? 36.211 -4.865 2.203 1.00 26.61 123 ALA A O 1
ATOM 807 N N . LEU A 1 110 ? 35.233 -6.467 3.504 1.00 20.42 124 LEU A N 1
ATOM 808 C CA . LEU A 1 110 ? 36.490 -7.138 3.942 1.00 19.10 124 LEU A CA 1
ATOM 809 C C . LEU A 1 110 ? 36.979 -8.119 2.872 1.00 19.03 124 LEU A C 1
ATOM 810 O O . LEU A 1 110 ? 36.139 -8.689 2.161 1.00 18.95 124 LEU A O 1
ATOM 815 N N . GLU A 1 111 ? 38.293 -8.351 2.820 1.00 19.38 125 GLU A N 1
ATOM 816 C CA . GLU A 1 111 ? 38.912 -9.460 2.046 1.00 20.42 125 GLU A CA 1
ATOM 817 C C . GLU A 1 111 ? 38.311 -10.777 2.550 1.00 18.36 125 GLU A C 1
ATOM 818 O O . GLU A 1 111 ? 37.954 -10.837 3.736 1.00 19.39 125 GLU A O 1
ATOM 824 N N . HIS A 1 112 ? 38.199 -11.791 1.689 1.00 18.52 126 HIS A N 1
ATOM 825 C CA . HIS A 1 112 ? 37.572 -13.099 2.023 1.00 18.66 126 HIS A CA 1
ATOM 826 C C . HIS A 1 112 ? 38.244 -13.720 3.256 1.00 18.82 126 HIS A C 1
ATOM 827 O O . HIS A 1 112 ? 37.512 -14.195 4.137 1.00 19.32 126 HIS A O 1
ATOM 834 N N . GLN A 1 113 ? 39.578 -13.728 3.322 1.00 19.99 127 GLN A N 1
ATOM 835 C CA . GLN A 1 113 ? 40.321 -14.318 4.467 1.00 20.34 127 GLN A CA 1
ATOM 836 C C . GLN A 1 113 ? 39.891 -13.617 5.761 1.00 18.79 127 GLN A C 1
ATOM 837 O O . GLN A 1 113 ? 39.683 -14.309 6.780 1.00 18.69 127 GLN A O 1
ATOM 843 N N . ASP A 1 114 ? 39.757 -12.291 5.723 1.00 17.75 128 ASP A N 1
ATOM 844 C CA . ASP A 1 114 ? 39.375 -11.478 6.906 1.00 17.66 128 ASP A CA 1
ATOM 845 C C . ASP A 1 114 ? 37.922 -11.773 7.296 1.00 16.42 128 ASP A C 1
ATOM 846 O O . ASP A 1 114 ? 37.624 -11.744 8.497 1.00 17.14 128 ASP A O 1
ATOM 851 N N . LYS A 1 115 ? 37.043 -12.054 6.335 1.00 16.17 129 LYS A N 1
ATOM 852 C CA . LYS A 1 115 ? 35.655 -12.491 6.643 1.00 15.90 129 LYS A CA 1
ATOM 853 C C . LYS A 1 115 ? 35.707 -13.808 7.425 1.00 15.69 129 LYS A C 1
ATOM 854 O O . LYS A 1 115 ? 35.032 -13.912 8.453 1.00 15.62 129 LYS A O 1
ATOM 860 N N . GLN A 1 116 ? 36.467 -14.785 6.928 1.00 16.31 130 GLN A N 1
ATOM 861 C CA . GLN A 1 116 ? 36.566 -16.141 7.528 1.00 17.63 130 GLN A CA 1
ATOM 862 C C . GLN A 1 116 ? 37.077 -16.006 8.962 1.00 16.56 130 GLN A C 1
ATOM 863 O O . GLN A 1 116 ? 36.501 -16.642 9.859 1.00 17.33 130 GLN A O 1
ATOM 869 N N . ASP A 1 117 ? 38.127 -15.206 9.156 1.00 16.20 131 ASP A N 1
ATOM 870 C CA . ASP A 1 117 ? 38.713 -14.927 10.492 1.00 15.67 131 ASP A CA 1
ATOM 871 C C . ASP A 1 117 ? 37.689 -14.184 11.355 1.00 15.30 131 ASP A C 1
ATOM 872 O O . ASP A 1 117 ? 37.554 -14.550 12.534 1.00 16.32 131 ASP A O 1
ATOM 877 N N . LEU A 1 118 ? 36.979 -13.198 10.801 1.00 14.98 132 LEU A N 1
ATOM 878 C CA . LEU A 1 118 ? 35.994 -12.400 11.577 1.00 14.77 132 LEU A CA 1
ATOM 879 C C . LEU A 1 118 ? 34.896 -13.324 12.113 1.00 14.88 132 LEU A C 1
ATOM 880 O O . LEU A 1 118 ? 34.525 -13.169 13.283 1.00 15.72 132 LEU A O 1
ATOM 885 N N . PHE A 1 119 ? 34.374 -14.236 11.294 1.00 15.01 133 PHE A N 1
ATOM 886 C CA . PHE A 1 119 ? 33.294 -15.166 11.718 1.00 14.90 133 PHE A CA 1
ATOM 887 C C . PHE A 1 119 ? 33.771 -15.990 12.918 1.00 14.90 133 PHE A C 1
ATOM 888 O O . PHE A 1 119 ? 32.996 -16.205 13.867 1.00 15.63 133 PHE A O 1
ATOM 896 N N . THR A 1 120 ? 35.021 -16.446 12.876 1.00 15.38 134 THR A N 1
ATOM 897 C CA . THR A 1 120 ? 35.633 -17.239 13.969 1.00 16.54 134 THR A CA 1
ATOM 898 C C . THR A 1 120 ? 35.745 -16.367 15.223 1.00 16.82 134 THR A C 1
ATOM 899 O O . THR A 1 120 ? 35.415 -16.854 16.316 1.00 17.04 134 THR A O 1
ATOM 903 N N . ARG A 1 121 ? 36.195 -15.1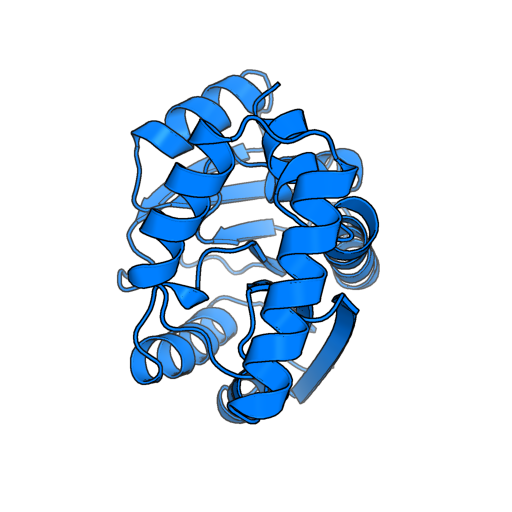22 15.060 1.00 16.17 135 ARG A N 1
ATOM 904 C CA . ARG A 1 121 ? 36.404 -14.161 16.175 1.00 16.97 135 ARG A CA 1
ATOM 905 C C . ARG A 1 121 ? 35.052 -13.799 16.794 1.00 15.47 135 ARG A C 1
ATOM 906 O O . ARG A 1 121 ? 34.984 -13.635 18.021 1.00 17.36 135 ARG A O 1
ATOM 914 N N . ILE A 1 122 ? 34.017 -13.663 15.967 1.00 14.74 136 ILE A N 1
ATOM 915 C CA . ILE A 1 122 ? 32.629 -13.391 16.432 1.00 14.48 136 ILE A CA 1
ATOM 916 C C . ILE A 1 122 ? 32.175 -14.558 17.308 1.00 14.05 136 ILE A C 1
ATOM 917 O O . ILE A 1 122 ? 31.602 -14.300 18.379 1.00 14.98 136 ILE A O 1
ATOM 922 N N . ARG A 1 123 ? 32.422 -15.795 16.884 1.00 14.96 137 ARG A N 1
ATOM 923 C CA . ARG A 1 123 ? 31.938 -16.968 17.649 1.00 15.48 137 ARG A CA 1
ATOM 924 C C . ARG A 1 123 ? 32.557 -16.935 19.051 1.00 16.15 137 ARG A C 1
ATOM 925 O O . ARG A 1 123 ? 31.864 -17.316 20.009 1.00 17.18 137 ARG A O 1
ATOM 933 N N . LYS A 1 124 ? 33.805 -16.472 19.166 1.00 16.85 138 LYS A N 1
ATOM 934 C CA . LYS A 1 124 ? 34.554 -16.442 20.449 1.00 18.33 138 LYS A CA 1
ATOM 935 C C . LYS A 1 124 ? 33.876 -15.493 21.444 1.00 18.01 138 LYS A C 1
ATOM 936 O O . LYS A 1 124 ? 33.964 -15.769 22.649 1.00 20.47 138 LYS A O 1
ATOM 942 N N . ILE A 1 125 ? 33.209 -14.434 20.980 1.00 17.03 139 ILE A N 1
ATOM 943 C CA . ILE A 1 125 ? 32.559 -13.446 21.894 1.00 16.33 139 ILE A CA 1
ATOM 944 C C . ILE A 1 125 ? 31.075 -13.781 22.083 1.00 15.79 139 ILE A C 1
ATOM 945 O O . ILE A 1 125 ? 30.427 -13.075 22.869 1.00 17.43 139 ILE A O 1
ATOM 950 N N . LEU A 1 126 ? 30.556 -14.817 21.416 1.00 15.62 140 LEU A N 1
ATOM 951 C CA . LEU A 1 126 ? 29.153 -15.272 21.610 1.00 15.35 140 LEU A CA 1
ATOM 952 C C . LEU A 1 126 ? 29.089 -16.256 22.779 1.00 16.23 140 LEU A C 1
ATOM 953 O O . LEU A 1 126 ? 29.956 -17.146 22.866 1.00 17.67 140 LEU A O 1
ATOM 958 N N . ARG A 1 127 ? 28.075 -16.126 23.632 1.00 16.64 141 ARG A N 1
ATOM 959 C CA . ARG A 1 127 ? 27.780 -17.168 24.643 1.00 19.55 141 ARG A CA 1
ATOM 960 C C . ARG A 1 127 ? 27.403 -18.436 23.884 1.00 17.75 141 ARG A C 1
ATOM 961 O O . ARG A 1 127 ? 26.999 -18.373 22.719 1.00 16.35 141 ARG A O 1
ATOM 969 N N . PRO A 1 128 ? 27.538 -19.625 24.507 1.00 19.08 142 PRO A N 1
ATOM 970 C CA . PRO A 1 128 ? 26.976 -20.849 23.942 1.00 19.90 142 PRO A CA 1
ATOM 971 C C . PRO A 1 128 ? 25.486 -20.647 23.632 1.00 19.35 142 PRO A C 1
ATOM 972 O O . PRO A 1 128 ? 24.794 -20.057 24.441 1.00 22.15 142 PRO A O 1
ATOM 976 N N . GLY A 1 129 ? 25.049 -21.091 22.451 1.00 19.04 143 GLY A N 1
ATOM 977 C CA . GLY A 1 129 ? 23.677 -20.902 21.944 1.00 19.85 143 GLY A CA 1
ATOM 978 C C . GLY A 1 129 ? 23.478 -19.535 21.305 1.00 18.54 143 GLY A C 1
ATOM 979 O O . GLY A 1 129 ? 22.389 -19.307 20.745 1.00 21.47 143 GLY A O 1
ATOM 980 N N . GLY A 1 130 ? 24.484 -18.654 21.371 1.00 16.74 144 GLY A N 1
ATOM 981 C CA . GLY A 1 130 ? 24.434 -17.300 20.790 1.00 15.69 144 GLY A CA 1
ATOM 982 C C . GLY A 1 130 ? 24.261 -17.344 19.282 1.00 14.22 144 GLY A C 1
ATOM 983 O O . GLY A 1 130 ? 24.523 -18.396 18.674 1.00 16.49 144 GLY A O 1
ATOM 984 N N . ILE A 1 131 ? 23.828 -16.233 18.691 1.00 12.97 145 ILE A N 1
ATOM 985 C CA . ILE A 1 131 ? 23.494 -16.171 17.243 1.00 12.85 145 ILE A CA 1
ATOM 986 C C . ILE A 1 131 ? 24.315 -15.063 16.587 1.00 13.02 145 ILE A C 1
ATOM 987 O O . ILE A 1 131 ? 24.452 -13.972 17.160 1.00 12.75 145 ILE A O 1
ATOM 992 N N . PHE A 1 132 ? 24.837 -15.354 15.403 1.00 12.71 146 PHE A N 1
ATOM 993 C CA . PHE A 1 132 ? 25.375 -14.337 14.478 1.00 12.76 146 PHE A CA 1
ATOM 994 C C . PHE A 1 132 ? 24.396 -14.186 13.317 1.00 12.52 146 PHE A C 1
ATOM 995 O O . PHE A 1 132 ? 23.981 -15.209 12.755 1.00 13.48 146 PHE A O 1
ATOM 1003 N N . VAL A 1 133 ? 24.028 -12.951 12.987 1.00 11.81 147 VAL A N 1
ATOM 1004 C CA . VAL A 1 133 ? 23.110 -12.663 11.851 1.00 12.12 147 VAL A CA 1
ATOM 1005 C C . VAL A 1 133 ? 23.772 -11.635 10.944 1.00 12.12 147 VAL A C 1
ATOM 1006 O O . VAL A 1 133 ? 24.257 -10.612 11.453 1.00 12.90 147 VAL A O 1
ATOM 1010 N N . ASN A 1 134 ? 23.748 -11.894 9.640 1.00 12.34 148 ASN A N 1
ATOM 1011 C CA . ASN A 1 134 ? 24.262 -10.950 8.623 1.00 12.68 148 ASN A CA 1
ATOM 1012 C C . ASN A 1 134 ? 23.158 -10.691 7.601 1.00 12.23 148 ASN A C 1
ATOM 1013 O O . ASN A 1 134 ? 22.664 -11.661 7.012 1.00 12.81 148 ASN A O 1
ATOM 1018 N N . VAL A 1 135 ? 22.784 -9.424 7.434 1.00 12.10 149 VAL A N 1
ATOM 1019 C CA . VAL A 1 135 ? 21.955 -8.932 6.300 1.00 12.73 149 VAL A CA 1
ATOM 1020 C C . VAL A 1 135 ? 22.947 -8.419 5.266 1.00 13.21 149 VAL A C 1
ATOM 1021 O O . VAL A 1 135 ? 23.592 -7.414 5.549 1.00 14.45 149 VAL A O 1
ATOM 1025 N N . GLU A 1 136 ? 23.120 -9.129 4.154 1.00 13.37 150 GLU A N 1
ATOM 1026 C CA . GLU A 1 136 ? 24.366 -8.996 3.368 1.00 14.05 150 GLU A CA 1
ATOM 1027 C C . GLU A 1 136 ? 24.080 -8.822 1.878 1.00 13.94 150 GLU A C 1
ATOM 1028 O O . GLU A 1 136 ? 23.084 -9.368 1.359 1.00 13.60 150 GLU A O 1
ATOM 1034 N N . GLN A 1 137 ? 24.956 -8.061 1.234 1.00 14.27 151 GLN A N 1
ATOM 1035 C CA . GLN A 1 137 ? 25.086 -7.990 -0.236 1.00 15.03 151 GLN A CA 1
ATOM 1036 C C . GLN A 1 137 ? 25.940 -9.183 -0.665 1.00 15.21 151 GLN A C 1
ATOM 1037 O O . GLN A 1 137 ? 27.085 -9.299 -0.185 1.00 15.12 151 GLN A O 1
ATOM 1043 N N . VAL A 1 138 ? 25.391 -10.057 -1.501 1.00 14.94 152 VAL A N 1
ATOM 1044 C CA . VAL A 1 138 ? 26.044 -11.339 -1.879 1.00 15.30 152 VAL A CA 1
ATOM 1045 C C . VAL A 1 138 ? 26.246 -11.365 -3.391 1.00 16.36 152 VAL A C 1
ATOM 1046 O O . VAL A 1 138 ? 25.477 -10.714 -4.130 1.00 19.43 152 VAL A O 1
ATOM 1050 N N . LEU A 1 139 ? 27.262 -12.104 -3.816 1.00 15.68 153 LEU A N 1
ATOM 1051 C CA . LEU A 1 139 ? 27.614 -12.294 -5.240 1.00 16.25 153 LEU A CA 1
ATOM 1052 C C . LEU A 1 139 ? 26.838 -13.500 -5.773 1.00 15.58 153 LEU A C 1
ATOM 1053 O O . LEU A 1 139 ? 26.650 -14.468 -5.025 1.00 17.43 153 LEU A O 1
ATOM 1058 N N . ALA A 1 140 ? 26.413 -13.456 -7.033 1.00 15.16 154 ALA A N 1
ATOM 1059 C CA . ALA A 1 140 ? 25.859 -14.640 -7.720 1.00 15.72 154 ALA A CA 1
ATOM 1060 C C . ALA A 1 140 ? 26.981 -15.658 -7.907 1.00 16.39 154 ALA A C 1
ATOM 1061 O O . ALA A 1 140 ? 28.156 -15.292 -7.964 1.00 18.29 154 ALA A O 1
ATOM 1063 N N . PRO A 1 141 ? 26.659 -16.967 -7.993 1.00 17.40 155 PRO A N 1
ATOM 1064 C CA . PRO A 1 141 ? 27.680 -18.002 -8.163 1.00 18.26 155 PRO A CA 1
ATOM 1065 C C . PRO A 1 141 ? 28.350 -18.056 -9.546 1.00 18.68 155 PRO A C 1
ATOM 1066 O O . PRO A 1 141 ? 29.344 -18.739 -9.656 1.00 20.22 155 PRO A O 1
ATOM 1070 N N . THR A 1 142 ? 27.794 -17.376 -10.556 1.00 17.73 156 THR A N 1
ATOM 1071 C CA . THR A 1 142 ? 28.370 -17.287 -11.926 1.00 17.77 156 THR A CA 1
ATOM 1072 C C . THR A 1 142 ? 28.261 -15.852 -12.450 1.00 16.81 156 THR A C 1
ATOM 1073 O O . THR A 1 142 ? 27.399 -15.104 -11.966 1.00 17.62 156 THR A O 1
ATOM 1077 N N . SER A 1 143 ? 29.088 -15.497 -13.432 1.00 19.04 157 SER A N 1
ATOM 1078 C CA . SER A 1 143 ? 29.079 -14.168 -14.095 1.00 20.09 157 SER A CA 1
ATOM 1079 C C . SER A 1 143 ? 27.710 -13.910 -14.734 1.00 18.27 157 SER A C 1
ATOM 1080 O O . SER A 1 143 ? 27.193 -12.789 -14.598 1.00 17.67 157 SER A O 1
ATOM 1083 N N . GLU A 1 144 ? 27.143 -14.912 -15.406 1.00 18.89 158 GLU A N 1
ATOM 1084 C CA . GLU A 1 144 ? 25.828 -14.797 -16.089 1.00 19.58 158 GLU A CA 1
ATOM 1085 C C . GLU A 1 144 ? 24.755 -14.486 -15.038 1.00 16.45 158 GLU A C 1
ATOM 1086 O O . GLU A 1 144 ? 23.943 -13.573 -15.252 1.00 17.41 158 GLU A O 1
ATOM 1092 N N . LEU A 1 145 ? 24.765 -15.202 -13.918 1.00 16.90 159 LEU A N 1
ATOM 1093 C CA . LEU A 1 145 ? 23.746 -15.016 -12.855 1.00 17.31 159 LEU A CA 1
ATOM 1094 C C . LEU A 1 145 ? 23.995 -13.670 -12.161 1.00 15.49 159 LEU A C 1
ATOM 1095 O O . LEU A 1 145 ? 23.017 -13.017 -11.765 1.00 16.70 159 LEU A O 1
ATOM 1100 N N . GLU A 1 146 ? 25.252 -13.233 -12.068 1.00 15.34 160 GLU A N 1
ATOM 1101 C CA . GLU A 1 146 ? 25.594 -11.924 -11.452 1.00 16.00 160 GLU A CA 1
ATOM 1102 C C . GLU A 1 146 ? 24.949 -10.796 -12.265 1.00 16.75 160 GLU A C 1
ATOM 1103 O O . GLU A 1 146 ? 24.456 -9.839 -11.653 1.00 16.56 160 GLU A O 1
ATOM 1109 N N . LYS A 1 147 ? 24.930 -10.906 -13.594 1.00 16.77 161 LYS A N 1
ATOM 1110 C CA . LYS A 1 147 ? 24.272 -9.897 -14.463 1.00 17.21 161 LYS A CA 1
ATOM 1111 C C . LYS A 1 147 ? 22.767 -9.872 -14.155 1.00 16.09 161 LYS A C 1
ATOM 1112 O O . LYS A 1 147 ? 22.190 -8.777 -14.070 1.00 16.74 161 LYS A O 1
ATOM 1118 N N . MET A 1 148 ? 22.155 -11.037 -13.947 1.00 15.56 162 MET A N 1
ATOM 1119 C CA . MET A 1 148 ? 20.710 -11.139 -13.612 1.00 15.10 162 MET A CA 1
ATOM 1120 C C . MET A 1 148 ? 20.452 -10.542 -12.223 1.00 14.46 162 MET A C 1
ATOM 1121 O O . MET A 1 148 ? 19.458 -9.811 -12.070 1.00 15.49 162 MET A O 1
ATOM 1126 N N . TYR A 1 149 ? 21.312 -10.838 -11.245 1.00 14.48 163 TYR A N 1
ATOM 1127 C CA . TYR A 1 149 ? 21.251 -10.228 -9.892 1.00 14.00 163 TYR A CA 1
ATOM 1128 C C . TYR A 1 149 ? 21.261 -8.704 -10.049 1.00 14.60 163 TYR A C 1
ATOM 1129 O O . TYR A 1 149 ? 20.456 -8.006 -9.412 1.00 15.52 163 TYR A O 1
ATOM 1138 N N . ASP A 1 150 ? 22.151 -8.200 -10.904 1.00 14.92 164 ASP A N 1
ATOM 1139 C CA . ASP A 1 150 ? 22.327 -6.743 -11.119 1.00 15.99 164 ASP A CA 1
ATOM 1140 C C . ASP A 1 150 ? 21.047 -6.151 -11.716 1.00 16.63 164 ASP A C 1
ATOM 1141 O O . ASP A 1 150 ? 20.604 -5.088 -11.244 1.00 17.30 164 ASP A O 1
ATOM 1146 N N . ARG A 1 151 ? 20.478 -6.811 -12.723 1.00 17.05 165 ARG A N 1
ATOM 1147 C CA . ARG A 1 151 ? 19.226 -6.357 -13.380 1.00 18.43 165 ARG A CA 1
ATOM 1148 C C . ARG A 1 151 ? 18.106 -6.282 -12.337 1.00 17.53 165 ARG A C 1
ATOM 1149 O O . ARG A 1 151 ? 17.355 -5.294 -12.344 1.00 19.12 165 ARG A O 1
ATOM 1157 N N . GLN A 1 152 ? 18.003 -7.279 -11.458 1.00 16.58 166 GLN A N 1
ATOM 1158 C CA . GLN A 1 152 ? 16.940 -7.322 -10.420 1.00 16.80 166 GLN A CA 1
ATOM 1159 C C . GLN A 1 152 ? 17.153 -6.183 -9.421 1.00 16.95 166 GLN A C 1
ATOM 1160 O O . GLN A 1 152 ? 16.162 -5.563 -9.006 1.00 18.90 166 GLN A O 1
ATOM 1166 N N . HIS A 1 153 ? 18.401 -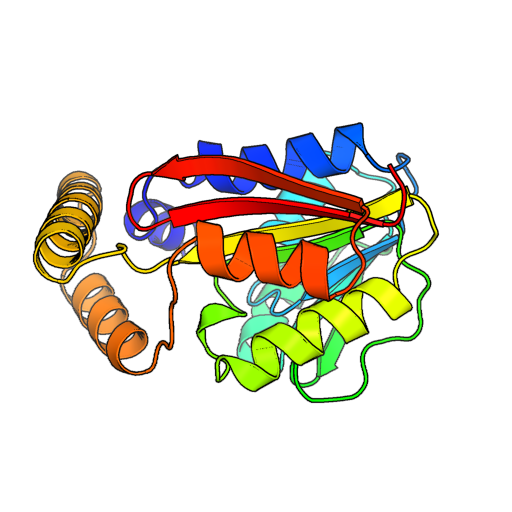5.909 -9.053 1.00 16.17 167 HIS A N 1
ATOM 1167 C CA . HIS A 1 153 ? 18.726 -4.791 -8.133 1.00 16.46 167 HIS A CA 1
ATOM 1168 C C . HIS A 1 153 ? 18.327 -3.471 -8.802 1.00 17.93 167 HIS A C 1
ATOM 1169 O O . HIS A 1 153 ? 17.578 -2.693 -8.182 1.00 18.02 167 HIS A O 1
ATOM 1176 N N . GLU A 1 154 ? 18.763 -3.253 -10.044 1.00 19.61 168 GLU A N 1
ATOM 1177 C CA . GLU A 1 154 ? 18.448 -2.012 -10.796 1.00 21.30 168 GLU A CA 1
ATOM 1178 C C . GLU A 1 154 ? 16.925 -1.867 -10.918 1.00 21.70 168 GLU A C 1
ATOM 1179 O O . GLU A 1 154 ? 16.435 -0.741 -10.735 1.00 22.69 168 GLU A O 1
ATOM 1185 N N . ALA A 1 155 ? 16.201 -2.961 -11.183 1.00 21.47 169 ALA A N 1
ATOM 1186 C CA . ALA A 1 155 ? 14.727 -2.955 -11.341 1.00 22.48 169 ALA A CA 1
ATOM 1187 C C . ALA A 1 155 ? 14.076 -2.388 -10.073 1.00 22.18 169 ALA A C 1
ATOM 1188 O O . ALA A 1 155 ? 13.174 -1.548 -10.196 1.00 24.99 169 ALA A O 1
ATOM 1190 N N . HIS A 1 156 ? 14.520 -2.825 -8.893 1.00 21.64 170 HIS A N 1
ATOM 1191 C CA . HIS A 1 156 ? 13.999 -2.330 -7.592 1.00 21.00 170 HIS A CA 1
ATOM 1192 C C . HIS A 1 156 ? 14.295 -0.833 -7.453 1.00 21.62 170 HIS A C 1
ATOM 1193 O O . HIS A 1 156 ? 13.373 -0.073 -7.100 1.00 21.95 170 HIS A O 1
ATOM 1200 N N . VAL A 1 157 ? 15.544 -0.438 -7.707 1.00 20.90 171 VAL A N 1
ATOM 1201 C CA . VAL A 1 157 ? 16.026 0.965 -7.552 1.00 22.01 171 VAL A CA 1
ATOM 1202 C C . VAL A 1 157 ? 15.165 1.867 -8.442 1.00 23.22 171 VAL A C 1
ATOM 1203 O O . VAL A 1 157 ? 14.715 2.924 -7.961 1.00 24.42 171 VAL A O 1
ATOM 1207 N N . LEU A 1 158 ? 14.935 1.454 -9.690 1.00 24.98 172 LEU A N 1
ATOM 1208 C CA . LEU A 1 158 ? 14.150 2.247 -10.672 1.00 27.79 172 LEU A CA 1
ATOM 1209 C C . LEU A 1 158 ? 12.673 2.265 -10.251 1.00 28.54 172 LEU A C 1
ATOM 1210 O O . LEU A 1 158 ? 12.067 3.351 -10.307 1.00 28.91 172 LEU A O 1
ATOM 1215 N N . ALA A 1 159 ? 12.127 1.127 -9.807 1.00 27.88 173 ALA A N 1
ATOM 1216 C CA . ALA A 1 159 ? 10.715 0.984 -9.373 1.00 30.39 173 ALA A CA 1
ATOM 1217 C C . ALA A 1 159 ? 10.444 1.843 -8.129 1.00 30.84 173 ALA A C 1
ATOM 1218 O O . ALA A 1 159 ? 9.289 2.276 -7.957 1.00 33.69 173 ALA A O 1
ATOM 1220 N N . SER A 1 160 ? 11.467 2.082 -7.301 1.00 30.14 174 SER A N 1
ATOM 1221 C CA . SER A 1 160 ? 11.374 2.843 -6.027 1.00 30.34 174 SER A CA 1
ATOM 1222 C C . SER A 1 160 ? 11.555 4.348 -6.271 1.00 31.23 174 SER A C 1
ATOM 1223 O O . SER A 1 160 ? 11.546 5.100 -5.277 1.00 30.99 174 SER A O 1
ATOM 1226 N N . ASP A 1 161 ? 11.716 4.766 -7.533 1.00 31.73 175 ASP A N 1
ATOM 1227 C CA . ASP A 1 161 ? 11.886 6.187 -7.945 1.00 34.29 175 ASP A CA 1
ATOM 1228 C C . ASP A 1 161 ? 13.102 6.780 -7.219 1.00 32.93 175 ASP A C 1
ATOM 1229 O O . ASP A 1 161 ? 12.989 7.901 -6.687 1.00 33.06 175 ASP A O 1
ATOM 1234 N N . THR A 1 162 ? 14.220 6.046 -7.195 1.00 31.56 176 THR A N 1
ATOM 1235 C CA . THR A 1 162 ? 15.498 6.477 -6.570 1.00 30.81 176 THR A CA 1
ATOM 1236 C C . THR A 1 162 ? 16.070 7.650 -7.360 1.00 31.24 176 THR A C 1
ATOM 1237 O O . THR A 1 162 ? 16.132 7.590 -8.585 1.00 32.54 176 THR A O 1
ATOM 1241 N N . PRO A 1 163 ? 16.504 8.747 -6.696 1.00 34.58 177 PRO A N 1
ATOM 1242 C CA . PRO A 1 163 ? 17.231 9.813 -7.384 1.00 36.25 177 PRO A CA 1
ATOM 1243 C C . PRO A 1 163 ? 18.466 9.239 -8.097 1.00 35.92 177 PRO A C 1
ATOM 1244 O O . PRO A 1 163 ? 19.206 8.495 -7.475 1.00 36.31 177 PRO A O 1
ATOM 1248 N N . ALA A 1 164 ? 18.645 9.586 -9.375 1.00 36.44 178 ALA A N 1
ATOM 1249 C CA . ALA A 1 164 ? 19.689 9.034 -10.272 1.00 36.99 178 ALA A CA 1
ATOM 1250 C C . ALA A 1 164 ? 21.083 9.218 -9.654 1.00 36.60 178 ALA A C 1
ATOM 1251 O O . ALA A 1 164 ? 21.900 8.284 -9.773 1.00 38.10 178 ALA A O 1
ATOM 1253 N N . GLU A 1 165 ? 21.342 10.365 -9.015 1.00 37.90 179 GLU A N 1
ATOM 1254 C CA . GLU A 1 165 ? 22.660 10.700 -8.407 1.00 37.64 179 GLU A CA 1
ATOM 1255 C C . GLU A 1 165 ? 22.945 9.759 -7.228 1.00 35.96 179 GLU A C 1
ATOM 1256 O O . GLU A 1 165 ? 24.121 9.388 -7.052 1.00 34.61 179 GLU A O 1
ATOM 1262 N N . GLU A 1 166 ? 21.919 9.395 -6.451 1.00 34.12 180 GLU A N 1
ATOM 1263 C CA . GLU A 1 166 ? 22.050 8.487 -5.278 1.00 32.85 180 GLU A CA 1
ATOM 1264 C C . GLU A 1 166 ? 22.369 7.067 -5.762 1.00 30.69 180 GLU A C 1
ATOM 1265 O O . GLU A 1 166 ? 23.186 6.395 -5.104 1.00 31.95 180 GLU A O 1
ATOM 1271 N N . TRP A 1 167 ? 21.757 6.627 -6.865 1.00 29.74 181 TRP A N 1
ATOM 1272 C CA . TRP A 1 167 ? 22.014 5.289 -7.463 1.00 28.79 181 TRP A CA 1
ATOM 1273 C C . TRP A 1 167 ? 23.425 5.265 -8.063 1.00 28.43 181 TRP A C 1
ATOM 1274 O O . TRP A 1 167 ? 24.126 4.258 -7.868 1.00 30.14 181 TRP A O 1
ATOM 1285 N N . ALA A 1 168 ? 23.829 6.340 -8.746 1.00 29.68 182 ALA A N 1
ATOM 1286 C CA . ALA A 1 168 ? 25.198 6.524 -9.283 1.00 30.33 182 ALA A CA 1
ATOM 1287 C C . ALA A 1 168 ? 26.212 6.407 -8.137 1.00 30.15 182 ALA A C 1
ATOM 1288 O O . ALA A 1 168 ? 27.206 5.672 -8.295 1.00 30.79 182 ALA A O 1
ATOM 1290 N N . ALA A 1 169 ? 25.953 7.094 -7.020 1.00 30.58 183 ALA A N 1
ATOM 1291 C CA . ALA A 1 169 ? 26.792 7.074 -5.799 1.00 31.09 183 ALA A CA 1
ATOM 1292 C C . ALA A 1 169 ? 26.819 5.654 -5.222 1.00 30.68 183 ALA A C 1
ATOM 1293 O O . ALA A 1 169 ? 27.905 5.201 -4.811 1.00 31.43 183 ALA A O 1
ATOM 1295 N N . GLY A 1 170 ? 25.665 4.979 -5.204 1.00 29.59 184 GLY A N 1
ATOM 1296 C CA . GLY A 1 170 ? 25.536 3.571 -4.785 1.00 28.93 184 GLY A CA 1
ATOM 1297 C C . GLY A 1 170 ? 26.417 2.664 -5.625 1.00 29.53 184 GLY A C 1
ATOM 1298 O O . GLY A 1 170 ? 27.149 1.850 -5.048 1.00 30.68 184 GLY A O 1
ATOM 1299 N N . ARG A 1 171 ? 26.353 2.815 -6.949 1.00 30.20 185 ARG A N 1
ATOM 1300 C CA . ARG A 1 171 ? 27.167 2.050 -7.931 1.00 31.84 185 ARG A CA 1
ATOM 1301 C C . ARG A 1 171 ? 28.662 2.243 -7.660 1.00 31.94 185 ARG A C 1
ATOM 1302 O O . ARG A 1 171 ? 29.403 1.239 -7.705 1.00 32.90 185 ARG A O 1
ATOM 1310 N N . GLU A 1 172 ? 29.082 3.486 -7.413 1.00 32.31 186 GLU A N 1
ATOM 1311 C CA . GLU A 1 172 ? 30.504 3.856 -7.174 1.00 35.32 186 GLU A CA 1
ATOM 1312 C C . GLU A 1 172 ? 31.005 3.159 -5.903 1.00 32.91 186 GLU A C 1
ATOM 1313 O O . GLU A 1 172 ? 32.145 2.659 -5.919 1.00 33.20 186 GLU A O 1
ATOM 1319 N N . ARG A 1 173 ? 30.182 3.115 -4.850 1.00 31.47 187 ARG A N 1
ATOM 1320 C CA . ARG A 1 173 ? 30.527 2.463 -3.557 1.00 31.73 187 ARG A CA 1
ATOM 1321 C C . ARG A 1 173 ? 30.715 0.957 -3.774 1.00 30.84 187 ARG A C 1
ATOM 1322 O O . ARG A 1 173 ? 31.608 0.378 -3.137 1.00 32.25 187 ARG A O 1
ATOM 1330 N N . MET A 1 174 ? 29.920 0.356 -4.661 1.00 30.39 188 MET A N 1
ATOM 1331 C CA . MET A 1 174 ? 29.867 -1.116 -4.860 1.00 31.41 188 MET A CA 1
ATOM 1332 C C . MET A 1 174 ? 31.118 -1.604 -5.605 1.00 30.11 188 MET A C 1
ATOM 1333 O O . MET A 1 174 ? 31.442 -2.797 -5.469 1.00 29.25 188 MET A O 1
ATOM 1338 N N . LYS A 1 175 ? 31.812 -0.719 -6.329 1.00 32.05 189 LYS A N 1
ATOM 1339 C CA . LYS A 1 175 ? 33.089 -1.036 -7.030 1.00 34.86 189 LYS A CA 1
ATOM 1340 C C . LYS A 1 175 ? 34.152 -1.493 -6.023 1.00 33.35 189 LYS A C 1
ATOM 1341 O O . LYS A 1 175 ? 35.020 -2.295 -6.417 1.00 34.73 189 LYS A O 1
ATOM 1347 N N . HIS A 1 176 ? 34.091 -0.997 -4.782 1.00 31.45 190 HIS A N 1
ATOM 1348 C CA . HIS A 1 176 ? 35.075 -1.280 -3.700 1.00 32.59 190 HIS A CA 1
ATOM 1349 C C . HIS A 1 176 ? 34.680 -2.546 -2.929 1.00 29.34 190 HIS A C 1
AT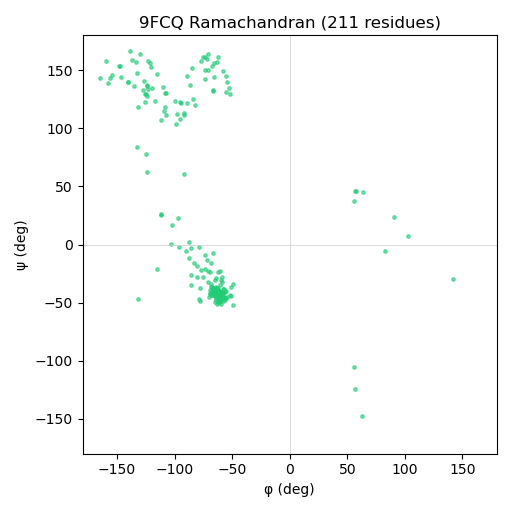OM 1350 O O . HIS A 1 176 ? 35.517 -3.043 -2.150 1.00 32.72 190 HIS A O 1
ATOM 1357 N N . ASP A 1 177 ? 33.463 -3.055 -3.139 1.00 25.76 191 ASP A N 1
ATOM 1358 C CA . ASP A 1 177 ? 32.908 -4.203 -2.374 1.00 25.55 191 ASP A CA 1
ATOM 1359 C C . ASP A 1 177 ? 33.636 -5.488 -2.777 1.00 22.76 191 ASP A C 1
ATOM 1360 O O . ASP A 1 177 ? 34.096 -5.582 -3.924 1.00 23.59 191 ASP A O 1
ATOM 1365 N N . ILE A 1 178 ? 33.735 -6.439 -1.847 1.00 20.78 192 ILE A N 1
ATOM 1366 C CA . ILE A 1 178 ? 34.343 -7.782 -2.078 1.00 20.92 192 ILE A CA 1
ATOM 1367 C C . ILE A 1 178 ? 33.298 -8.827 -1.699 1.00 19.71 192 ILE A C 1
ATOM 1368 O O . ILE A 1 178 ? 33.491 -9.616 -0.777 1.00 19.23 192 ILE A O 1
ATOM 1373 N N . PRO A 1 179 ? 32.141 -8.863 -2.397 1.00 19.70 193 PRO A N 1
ATOM 1374 C CA . PRO A 1 179 ? 31.095 -9.820 -2.063 1.00 19.02 193 PRO A CA 1
ATOM 1375 C C . PRO A 1 179 ? 31.509 -11.238 -2.470 1.00 18.76 193 PRO A C 1
ATOM 1376 O O . PRO A 1 179 ? 32.399 -11.403 -3.281 1.00 19.74 193 PRO A O 1
ATOM 1380 N N . ILE A 1 180 ? 30.864 -12.232 -1.871 1.00 17.10 194 ILE A N 1
ATOM 1381 C CA . ILE A 1 180 ? 30.978 -13.652 -2.297 1.00 18.35 194 ILE A CA 1
ATOM 1382 C C . ILE A 1 180 ? 29.572 -14.242 -2.219 1.00 16.27 194 ILE A C 1
ATOM 1383 O O . ILE A 1 180 ? 28.669 -13.577 -1.666 1.00 16.71 194 ILE A O 1
ATOM 1388 N N . ASP A 1 181 ? 29.368 -15.412 -2.809 1.00 16.95 195 ASP A N 1
ATOM 1389 C CA . ASP A 1 181 ? 28.026 -16.037 -2.853 1.00 16.80 195 ASP A CA 1
ATOM 1390 C C . ASP A 1 181 ? 27.608 -16.406 -1.427 1.00 16.39 195 ASP A C 1
ATOM 1391 O O . ASP A 1 181 ? 28.475 -16.550 -0.532 1.00 16.09 195 ASP A O 1
ATOM 1396 N N . VAL A 1 182 ? 26.305 -16.508 -1.209 1.00 16.57 196 VAL A N 1
ATOM 1397 C CA . VAL A 1 182 ? 25.755 -16.688 0.161 1.00 17.28 196 VAL A CA 1
ATOM 1398 C C . VAL A 1 182 ? 26.166 -18.071 0.690 1.00 17.79 196 VAL A C 1
ATOM 1399 O O . VAL A 1 182 ? 26.515 -18.153 1.875 1.00 17.74 196 VAL A O 1
ATOM 1403 N N . GLU A 1 183 ? 26.186 -19.114 -0.145 1.00 18.01 197 GLU A N 1
ATOM 1404 C CA . GLU A 1 183 ? 26.469 -20.497 0.331 1.00 19.46 197 GLU A CA 1
ATOM 1405 C C . GLU A 1 183 ? 27.925 -20.615 0.795 1.00 18.14 197 GLU A C 1
ATOM 1406 O O . GLU A 1 183 ? 28.159 -21.311 1.794 1.00 19.61 197 GLU A O 1
ATOM 1412 N N . THR A 1 184 ? 28.866 -19.950 0.125 1.00 17.23 198 THR A N 1
ATOM 1413 C CA . THR A 1 184 ? 30.296 -19.942 0.526 1.00 17.54 198 THR A CA 1
ATOM 1414 C C . THR A 1 184 ? 30.418 -19.360 1.938 1.00 16.77 198 THR A C 1
ATOM 1415 O O . THR A 1 184 ? 31.056 -20.002 2.788 1.00 17.29 198 THR A O 1
ATOM 1419 N N . GLN A 1 185 ? 29.826 -18.192 2.193 1.00 16.79 199 GLN A N 1
ATOM 1420 C CA . GLN A 1 185 ? 30.021 -17.500 3.494 1.00 17.39 199 GLN A CA 1
ATOM 1421 C C . GLN A 1 185 ? 29.197 -18.201 4.582 1.00 17.59 199 GLN A C 1
ATOM 1422 O O . GLN A 1 185 ? 29.641 -18.194 5.734 1.00 18.53 199 GLN A O 1
ATOM 1428 N N . ILE A 1 186 ? 28.081 -18.844 4.240 1.00 17.40 200 ILE A N 1
ATOM 1429 C CA . ILE A 1 186 ? 27.333 -19.685 5.220 1.00 18.32 200 ILE A CA 1
ATOM 1430 C C . ILE A 1 186 ? 28.225 -20.875 5.604 1.00 18.55 200 ILE A C 1
ATOM 1431 O O . ILE A 1 186 ? 28.301 -21.188 6.800 1.00 18.26 200 ILE A O 1
ATOM 1436 N N . GLN A 1 187 ? 28.934 -21.475 4.645 1.00 18.51 201 GLN A N 1
ATOM 1437 C CA . GLN A 1 187 ? 29.880 -22.586 4.935 1.00 19.07 201 GLN A CA 1
ATOM 1438 C C . GLN A 1 187 ? 31.003 -22.070 5.844 1.00 18.97 201 GLN A C 1
ATOM 1439 O O . GLN A 1 187 ? 31.434 -22.827 6.730 1.00 19.23 201 GLN A O 1
ATOM 1445 N N . TRP A 1 188 ? 31.457 -20.829 5.646 1.00 16.77 202 TRP A N 1
ATOM 1446 C CA . TRP A 1 188 ? 32.502 -20.205 6.500 1.00 17.77 202 TRP A CA 1
ATOM 1447 C C . TRP A 1 188 ? 32.024 -20.162 7.952 1.00 17.14 202 TRP A C 1
ATOM 1448 O O . TRP A 1 188 ? 32.877 -20.238 8.850 1.00 19.41 202 TRP A O 1
ATOM 1459 N N . LEU A 1 189 ? 30.719 -20.010 8.185 1.00 15.62 203 LEU A N 1
ATOM 1460 C CA . LEU A 1 189 ? 30.184 -20.041 9.572 1.00 15.87 203 LEU A CA 1
ATOM 1461 C C . LEU A 1 189 ? 30.397 -21.445 10.142 1.00 16.53 203 LEU A C 1
ATOM 1462 O O . LEU A 1 189 ? 30.830 -21.548 11.299 1.00 17.08 203 LEU A O 1
ATOM 1467 N N . ARG A 1 190 ? 30.127 -22.488 9.357 1.00 17.16 204 ARG A N 1
ATOM 1468 C CA . ARG A 1 190 ? 30.343 -23.892 9.796 1.00 18.34 204 ARG A CA 1
ATOM 1469 C C . ARG A 1 190 ? 31.835 -24.092 10.077 1.00 19.01 204 ARG A C 1
ATOM 1470 O O . ARG A 1 190 ? 32.158 -24.667 11.131 1.00 20.30 204 ARG A O 1
ATOM 1478 N N . ASP A 1 191 ? 32.705 -23.597 9.191 1.00 19.44 205 ASP A N 1
ATOM 1479 C CA . ASP A 1 191 ? 34.185 -23.656 9.351 1.00 20.06 205 ASP A CA 1
ATOM 1480 C C . ASP A 1 191 ? 34.606 -22.956 10.651 1.00 19.67 205 ASP A C 1
ATOM 1481 O O . ASP A 1 191 ? 35.535 -23.454 11.310 1.00 20.55 205 ASP A O 1
ATOM 1486 N N . ALA A 1 192 ? 33.953 -21.839 10.993 1.00 17.90 206 ALA A N 1
ATOM 1487 C CA . ALA A 1 192 ? 34.239 -21.009 12.188 1.00 18.19 206 ALA A CA 1
ATOM 1488 C C . ALA A 1 192 ? 33.750 -21.703 13.468 1.00 17.87 206 ALA A C 1
ATOM 1489 O O . ALA A 1 192 ? 34.069 -21.195 14.557 1.00 18.55 206 ALA A O 1
ATOM 1491 N N . GLY A 1 193 ? 33.007 -22.809 13.346 1.00 17.87 207 GLY A N 1
ATOM 1492 C CA . GLY A 1 193 ? 32.591 -23.649 14.486 1.00 17.75 207 GLY A CA 1
ATOM 1493 C C . GLY A 1 193 ? 31.142 -23.428 14.882 1.00 17.45 207 GLY A C 1
ATOM 1494 O O . GLY A 1 193 ? 30.729 -23.979 15.915 1.00 19.24 207 GLY A O 1
ATOM 1495 N N . PHE A 1 194 ? 30.374 -22.654 14.113 1.00 16.47 208 PHE A N 1
ATOM 1496 C CA . PHE A 1 194 ? 28.904 -22.565 14.305 1.00 16.13 208 PHE A CA 1
ATOM 1497 C C . PHE A 1 194 ? 28.315 -23.931 13.948 1.00 17.44 208 PHE A C 1
ATOM 1498 O O . PHE A 1 194 ? 28.705 -24.503 12.917 1.00 19.09 208 PHE A O 1
ATOM 1506 N N . THR A 1 195 ? 27.433 -24.455 14.796 1.00 16.05 209 THR A N 1
ATOM 1507 C CA . THR A 1 195 ? 26.883 -25.830 14.673 1.00 17.64 209 THR A CA 1
ATOM 1508 C C . THR A 1 195 ? 25.756 -25.846 13.640 1.00 16.46 209 THR A C 1
ATOM 1509 O O . THR A 1 195 ? 25.519 -26.911 13.050 1.00 19.87 209 THR A O 1
ATOM 1513 N N . THR A 1 196 ? 25.072 -24.716 13.456 1.00 16.29 210 THR A N 1
ATOM 1514 C CA . THR A 1 196 ? 24.011 -24.542 12.435 1.00 15.83 210 THR A CA 1
ATOM 1515 C C . THR A 1 196 ? 24.217 -23.202 11.731 1.00 14.93 210 THR A C 1
ATOM 1516 O O . THR A 1 196 ? 24.510 -22.201 12.405 1.00 14.20 210 THR A O 1
ATOM 1520 N N . ALA A 1 197 ? 24.077 -23.195 10.413 1.00 15.00 211 ALA A N 1
ATOM 1521 C CA . ALA A 1 197 ? 24.116 -21.967 9.597 1.00 14.93 211 ALA A CA 1
ATOM 1522 C C . ALA A 1 197 ? 23.054 -22.098 8.511 1.00 14.34 211 ALA A C 1
ATOM 1523 O O . ALA A 1 197 ? 22.876 -23.213 7.971 1.00 17.09 211 ALA A O 1
ATOM 1525 N N . ASP A 1 198 ? 22.354 -21.007 8.227 1.00 14.10 212 ASP A N 1
ATOM 1526 C CA . ASP A 1 198 ? 21.170 -21.051 7.337 1.00 14.07 212 ASP A CA 1
ATOM 1527 C C . ASP A 1 198 ? 20.949 -19.687 6.692 1.00 13.70 212 ASP A C 1
ATOM 1528 O O . ASP A 1 198 ? 21.187 -18.664 7.339 1.00 13.33 212 ASP A O 1
ATOM 1533 N N . CYS A 1 199 ? 20.462 -19.697 5.458 1.00 14.56 213 CYS A N 1
ATOM 1534 C CA . CYS A 1 199 ? 19.949 -18.499 4.763 1.00 15.43 213 CYS A CA 1
ATOM 1535 C C . CYS A 1 199 ? 18.450 -18.406 5.042 1.00 14.75 213 CYS A C 1
ATOM 1536 O O . CYS A 1 199 ? 17.699 -19.279 4.572 1.00 16.28 213 CYS A O 1
ATOM 1539 N N . LEU A 1 200 ? 18.048 -17.403 5.817 1.00 14.13 214 LEU A N 1
ATOM 1540 C CA . LEU A 1 200 ? 16.645 -17.236 6.264 1.00 14.03 214 LEU A CA 1
ATOM 1541 C C . LEU A 1 200 ? 15.820 -16.635 5.130 1.00 13.79 214 LEU A C 1
ATOM 1542 O O . LEU A 1 200 ? 14.718 -17.134 4.867 1.00 15.31 214 LEU A O 1
ATOM 1547 N N . ALA A 1 201 ? 16.332 -15.588 4.492 1.00 12.68 215 ALA A N 1
ATOM 1548 C CA . ALA A 1 201 ? 15.587 -14.830 3.469 1.00 12.90 215 ALA A CA 1
ATOM 1549 C C . ALA A 1 201 ? 16.570 -14.290 2.439 1.00 12.53 215 ALA A C 1
ATOM 1550 O O . ALA A 1 201 ? 17.753 -14.084 2.769 1.00 12.86 215 ALA A O 1
ATOM 1552 N N . LYS A 1 202 ? 16.090 -14.079 1.223 1.00 11.96 216 LYS A N 1
ATOM 1553 C CA . LYS A 1 202 ? 16.963 -13.668 0.104 1.00 12.09 216 LYS A CA 1
ATOM 1554 C C . LYS A 1 202 ? 16.121 -12.986 -0.967 1.00 12.03 216 LYS A C 1
ATOM 1555 O O . LYS A 1 202 ? 15.002 -13.442 -1.240 1.00 12.48 216 LYS A O 1
ATOM 1561 N N . ASP A 1 203 ? 16.657 -11.909 -1.524 1.00 12.48 217 ASP A N 1
ATOM 1562 C CA . ASP A 1 203 ? 16.131 -11.258 -2.742 1.00 12.66 217 ASP A CA 1
ATOM 1563 C C . ASP A 1 203 ? 17.338 -11.033 -3.646 1.00 12.56 217 ASP A C 1
ATOM 1564 O O . ASP A 1 203 ? 17.952 -9.956 -3.572 1.00 12.91 217 ASP A O 1
ATOM 1569 N N . TRP A 1 204 ? 17.700 -12.071 -4.399 1.00 12.80 218 TRP A N 1
ATOM 1570 C CA . TRP A 1 204 ? 18.789 -12.038 -5.406 1.00 13.27 218 TRP A CA 1
ATOM 1571 C C . TRP A 1 204 ? 20.090 -11.577 -4.731 1.00 12.92 218 TRP A C 1
ATOM 1572 O O . TRP A 1 204 ? 20.644 -12.368 -3.965 1.00 13.29 218 TRP A O 1
ATOM 1583 N N . ARG A 1 205 ? 20.534 -10.337 -4.951 1.00 13.06 219 ARG A N 1
ATOM 1584 C CA . ARG A 1 205 ? 21.832 -9.816 -4.441 1.00 13.44 219 ARG A CA 1
ATOM 1585 C C . ARG A 1 205 ? 21.833 -9.664 -2.913 1.00 13.54 219 ARG A C 1
ATOM 1586 O O . ARG A 1 205 ? 22.931 -9.487 -2.357 1.00 14.08 219 ARG A O 1
ATOM 1594 N N . PHE A 1 206 ? 20.677 -9.674 -2.245 1.00 12.65 220 PHE A N 1
ATOM 1595 C CA . PHE A 1 206 ? 20.604 -9.367 -0.794 1.00 12.71 220 PHE A CA 1
ATOM 1596 C C . PHE A 1 206 ? 20.032 -10.565 -0.043 1.00 12.58 220 PHE A C 1
ATOM 1597 O O . PHE A 1 206 ? 19.043 -11.154 -0.483 1.00 13.45 220 PHE A O 1
ATOM 1605 N N . ALA A 1 207 ? 20.663 -10.920 1.073 1.00 12.35 221 ALA A N 1
ATOM 1606 C CA . ALA A 1 207 ? 20.315 -12.139 1.832 1.00 12.76 221 ALA A CA 1
ATOM 1607 C C . ALA A 1 207 ? 20.518 -11.908 3.326 1.00 12.61 221 ALA A C 1
ATOM 1608 O O . ALA A 1 207 ? 21.468 -11.207 3.712 1.00 14.79 221 ALA A O 1
ATOM 1610 N N . THR A 1 208 ? 19.647 -12.508 4.130 1.00 11.49 222 THR A N 1
ATOM 1611 C CA . THR A 1 208 ? 19.797 -12.575 5.598 1.00 11.38 222 THR A CA 1
ATOM 1612 C C . THR A 1 208 ? 20.145 -14.014 5.955 1.00 11.69 222 THR A C 1
ATOM 1613 O O . THR A 1 208 ? 19.342 -14.913 5.665 1.00 12.03 222 THR A O 1
ATOM 1617 N N . TYR A 1 209 ? 21.314 -14.221 6.550 1.00 11.80 223 TYR A N 1
ATOM 1618 C CA . TYR A 1 209 ? 21.741 -15.564 7.000 1.00 12.15 223 TYR A CA 1
ATOM 1619 C C . TYR A 1 209 ? 22.220 -15.470 8.442 1.00 12.37 223 TYR A C 1
ATOM 1620 O O . TYR A 1 209 ? 22.468 -14.367 8.945 1.00 12.50 223 TYR A O 1
ATOM 1629 N N . ALA A 1 210 ? 22.312 -16.621 9.089 1.00 12.55 224 ALA A N 1
ATOM 1630 C CA . ALA A 1 210 ? 22.635 -16.695 10.524 1.00 12.69 224 ALA A CA 1
ATOM 1631 C C . ALA A 1 210 ? 23.432 -17.960 10.820 1.00 13.06 224 ALA A C 1
ATOM 1632 O O . ALA A 1 210 ? 23.316 -18.950 10.077 1.00 13.99 224 ALA A O 1
ATOM 1634 N N . GLY A 1 211 ? 24.221 -17.890 11.886 1.00 13.62 225 GLY A N 1
ATOM 1635 C CA . GLY A 1 211 ? 24.918 -19.034 12.489 1.00 12.85 225 GLY A CA 1
ATOM 1636 C C . GLY A 1 211 ? 24.587 -19.098 13.963 1.00 12.90 225 GLY A C 1
ATOM 1637 O O . GLY A 1 211 ? 24.449 -18.031 14.580 1.00 13.22 225 GLY A O 1
ATOM 1638 N N . TRP A 1 212 ? 24.399 -20.304 14.488 1.00 12.91 226 TRP A N 1
ATOM 1639 C CA . TRP A 1 212 ? 24.125 -20.536 15.923 1.00 13.45 226 TRP A CA 1
ATOM 1640 C C . TRP A 1 212 ? 25.341 -21.197 16.560 1.00 14.36 226 TRP A C 1
ATOM 1641 O O . TRP A 1 212 ? 25.897 -22.143 15.975 1.00 14.55 226 TRP A O 1
ATOM 1652 N N . ASN A 1 213 ? 25.715 -20.709 17.737 1.00 15.07 227 ASN A N 1
ATOM 1653 C CA . ASN A 1 213 ? 26.918 -21.162 18.470 1.00 16.03 227 ASN A CA 1
ATOM 1654 C C . ASN A 1 213 ? 26.536 -22.304 19.420 1.00 17.38 227 ASN A C 1
ATOM 1655 O O . ASN A 1 213 ? 26.718 -22.146 20.644 1.00 19.06 227 ASN A O 1
ATOM 1660 N N . GLY A 1 214 ? 26.032 -23.420 18.886 1.00 19.40 228 GLY A N 1
ATOM 1661 C CA . GLY A 1 214 ? 25.813 -24.648 19.675 1.00 21.96 228 GLY A CA 1
ATOM 1662 C C . GLY A 1 214 ? 24.539 -25.383 19.305 1.00 24.16 228 GLY A C 1
ATOM 1663 O O . GLY A 1 214 ? 24.523 -26.619 19.456 1.00 29.06 228 GLY A O 1
ATOM 1664 N N . SER A 1 215 ? 23.506 -24.667 18.852 1.00 25.20 229 SER A N 1
ATOM 1665 C CA . SER A 1 215 ? 22.174 -25.242 18.525 1.00 26.00 229 SER A CA 1
ATOM 1666 C C . SER A 1 215 ? 22.066 -25.491 17.017 1.00 27.66 229 SER A C 1
ATOM 1667 O O . SER A 1 215 ? 23.013 -25.265 16.258 1.00 25.75 229 SER A O 1
#

B-factor: mean 21.76, std 8.84, range [11.38, 75.03]